Protein AF-A0A8J5TUZ6-F1 (afdb_monomer)

Nearest PDB structures (foldseek):
  3bpf-assembly1_A  TM=7.912E-01  e=1.567E-06  Plasmodium falciparum
  6x42-assembly1_X  TM=6.566E-01  e=2.677E-05  Plasmodium falciparum
  6x44-assembly2_B  TM=6.861E-01  e=5.202E-05  Plasmodium falciparum
  6x44-assembly1_A  TM=6.270E-01  e=1.863E-05  Plasmodium falciparum
  2wbf-assembly1_X  TM=6.145E-01  e=1.863E-05  Plasmodium falciparum

Structure (mmCIF, N/CA/C/O backbone):
data_AF-A0A8J5TUZ6-F1
#
_entry.id   AF-A0A8J5TUZ6-F1
#
loop_
_atom_site.group_PDB
_atom_site.id
_atom_site.type_symbol
_atom_site.label_atom_id
_atom_site.label_alt_id
_atom_site.label_comp_id
_atom_site.label_asym_id
_atom_site.label_entity_id
_atom_site.label_seq_id
_atom_site.pdbx_PDB_ins_code
_atom_site.Cartn_x
_atom_site.Cartn_y
_atom_site.Cartn_z
_atom_site.occupancy
_atom_site.B_iso_or_equiv
_atom_site.auth_seq_id
_atom_site.auth_comp_id
_atom_site.auth_asym_id
_atom_site.auth_atom_id
_atom_site.pdbx_PDB_model_num
ATOM 1 N N . MET A 1 1 ? 18.117 -23.074 -2.701 1.00 35.72 1 MET A N 1
ATOM 2 C CA . MET A 1 1 ? 16.800 -23.684 -2.423 1.00 35.72 1 MET A CA 1
ATOM 3 C C . MET A 1 1 ? 16.507 -24.609 -3.589 1.00 35.72 1 MET A C 1
ATOM 5 O O . MET A 1 1 ? 16.861 -24.243 -4.702 1.00 35.72 1 MET A O 1
ATOM 9 N N . GLY A 1 2 ? 16.069 -25.842 -3.319 1.00 38.31 2 GLY A N 1
ATOM 10 C CA . GLY A 1 2 ? 15.939 -26.893 -4.336 1.00 38.31 2 GLY A CA 1
ATOM 11 C C . GLY A 1 2 ? 14.949 -26.508 -5.432 1.00 38.31 2 GLY A C 1
ATOM 12 O O . GLY A 1 2 ? 13.988 -25.797 -5.148 1.00 38.31 2 GLY A O 1
ATOM 13 N N . LYS A 1 3 ? 15.221 -26.952 -6.667 1.00 39.44 3 LYS A N 1
ATOM 14 C CA . LYS A 1 3 ? 14.273 -26.868 -7.784 1.00 39.44 3 LYS A CA 1
ATOM 15 C C . LYS A 1 3 ? 12.916 -27.421 -7.319 1.00 39.44 3 LYS A C 1
ATOM 17 O O . LYS A 1 3 ? 12.916 -28.519 -6.758 1.00 39.44 3 LYS A O 1
ATOM 22 N N . PRO A 1 4 ? 11.798 -26.707 -7.518 1.00 47.53 4 PRO A N 1
ATOM 23 C CA . PRO A 1 4 ? 10.486 -27.339 -7.475 1.00 47.53 4 PRO A CA 1
ATOM 24 C C . PRO A 1 4 ? 10.487 -28.482 -8.498 1.00 47.53 4 PRO A C 1
ATOM 26 O O . PRO A 1 4 ? 10.972 -28.293 -9.613 1.00 47.53 4 PRO A O 1
ATOM 29 N N . GLU A 1 5 ? 10.029 -29.673 -8.112 1.00 51.41 5 GLU A N 1
ATOM 30 C CA . GLU A 1 5 ? 9.935 -30.812 -9.038 1.00 51.41 5 GLU A CA 1
ATOM 31 C C . GLU A 1 5 ? 8.856 -30.587 -10.116 1.00 51.41 5 GLU A C 1
ATOM 33 O O . GLU A 1 5 ? 8.911 -31.240 -11.153 1.00 51.41 5 GLU A O 1
ATOM 38 N N . GLU A 1 6 ? 7.934 -29.632 -9.923 1.00 58.03 6 GLU A N 1
ATOM 39 C CA . GLU A 1 6 ? 6.826 -29.316 -10.836 1.00 58.03 6 GLU A CA 1
ATOM 40 C C . GLU A 1 6 ? 6.483 -27.808 -10.789 1.00 58.03 6 GLU A C 1
ATOM 42 O O . GLU A 1 6 ? 6.636 -27.166 -9.744 1.00 58.03 6 GLU A O 1
ATOM 47 N N . CYS A 1 7 ? 6.040 -27.235 -11.917 1.00 59.88 7 CYS A N 1
ATOM 48 C CA . CYS A 1 7 ? 5.590 -25.837 -12.004 1.00 59.88 7 CYS A CA 1
ATOM 49 C C . CYS A 1 7 ? 4.163 -25.638 -11.499 1.00 59.88 7 CYS A C 1
ATOM 51 O O . CYS A 1 7 ? 3.388 -26.582 -11.360 1.00 59.88 7 CYS A O 1
ATOM 53 N N . CYS A 1 8 ? 3.817 -24.388 -11.201 1.00 65.94 8 CYS A N 1
ATOM 54 C CA . CYS A 1 8 ? 2.589 -24.078 -10.485 1.00 65.94 8 CYS A CA 1
ATOM 55 C C . CYS A 1 8 ? 1.366 -23.921 -11.395 1.00 65.94 8 CYS A C 1
ATOM 57 O O . CYS A 1 8 ? 1.409 -23.182 -12.370 1.00 65.94 8 CYS A O 1
ATOM 59 N N . GLU A 1 9 ? 0.230 -24.502 -10.996 1.00 57.69 9 GLU A N 1
ATOM 60 C CA . GLU A 1 9 ? -1.054 -24.430 -11.724 1.00 57.69 9 GLU A CA 1
ATOM 61 C C . GLU A 1 9 ? -1.677 -23.013 -11.812 1.00 57.69 9 GLU A C 1
ATOM 63 O O . GLU A 1 9 ? -2.698 -22.795 -12.457 1.00 57.69 9 GLU A O 1
ATOM 68 N N . LYS A 1 10 ? -1.139 -22.018 -11.094 1.00 57.47 10 LYS A N 1
ATOM 69 C CA . LYS A 1 10 ? -1.669 -20.642 -11.038 1.00 57.47 10 LYS A CA 1
ATOM 70 C C . LYS A 1 10 ? -0.530 -19.645 -10.943 1.00 57.47 10 LYS A C 1
ATOM 72 O O . LYS A 1 10 ? 0.522 -20.007 -10.423 1.00 57.47 10 LYS A O 1
ATOM 77 N N . ARG A 1 11 ? -0.788 -18.390 -11.338 1.00 58.56 11 ARG A N 1
ATOM 78 C CA . ARG A 1 11 ? 0.155 -17.280 -11.154 1.00 58.56 11 ARG A CA 1
ATOM 79 C C . ARG A 1 11 ? 0.589 -17.200 -9.692 1.00 58.56 11 ARG A C 1
ATOM 81 O O . ARG A 1 11 ? -0.213 -16.848 -8.826 1.00 58.56 11 ARG A O 1
ATOM 88 N N . LEU A 1 12 ? 1.832 -17.573 -9.418 1.00 63.78 12 LEU A N 1
ATOM 89 C CA . LEU A 1 12 ? 2.387 -17.639 -8.073 1.00 63.78 12 LEU A CA 1
ATOM 90 C C . LEU A 1 12 ? 3.787 -17.039 -8.116 1.00 63.78 12 LEU A C 1
ATOM 92 O O . LEU A 1 12 ? 4.730 -17.690 -8.545 1.00 63.78 12 LEU A O 1
ATOM 96 N N . ASP A 1 13 ? 3.947 -15.819 -7.596 1.00 61.09 13 ASP A N 1
ATOM 97 C CA . ASP A 1 13 ? 5.247 -15.129 -7.608 1.00 61.09 13 ASP A CA 1
ATOM 98 C C . ASP A 1 13 ? 6.332 -15.855 -6.775 1.00 61.09 13 ASP A C 1
ATOM 100 O O . ASP A 1 13 ? 7.531 -15.653 -6.960 1.00 61.09 13 ASP A O 1
ATOM 104 N N . ASP A 1 14 ? 5.931 -16.749 -5.868 1.00 63.50 14 ASP A N 1
ATOM 105 C CA . ASP A 1 14 ? 6.863 -17.604 -5.122 1.00 63.50 14 ASP A CA 1
ATOM 106 C C . ASP A 1 14 ? 7.313 -18.838 -5.950 1.00 63.50 14 ASP A C 1
ATOM 108 O O . ASP A 1 14 ? 8.238 -19.550 -5.560 1.00 63.50 14 ASP A O 1
ATOM 112 N N . CYS A 1 15 ? 6.689 -19.076 -7.109 1.00 68.38 15 CYS A N 1
ATOM 113 C CA . CYS A 1 15 ? 6.994 -20.137 -8.064 1.00 68.38 15 CYS A CA 1
ATOM 114 C C . CYS A 1 15 ? 7.993 -19.640 -9.109 1.00 68.38 15 CYS A C 1
ATOM 116 O O . CYS A 1 15 ? 7.670 -19.404 -10.271 1.00 68.38 15 CYS A O 1
ATOM 118 N N . SER A 1 16 ? 9.224 -19.420 -8.663 1.00 66.06 16 SER A N 1
ATOM 119 C CA . SER A 1 16 ? 10.305 -18.932 -9.509 1.00 66.06 16 SER A CA 1
ATOM 120 C C . SER A 1 16 ? 11.516 -19.852 -9.466 1.00 66.06 16 SER A C 1
ATOM 122 O O . SER A 1 16 ? 11.828 -20.490 -8.457 1.00 66.06 16 SER A O 1
ATOM 124 N N . VAL A 1 17 ? 12.202 -19.930 -10.598 1.00 61.81 17 VAL A N 1
ATOM 125 C CA . VAL A 1 17 ? 13.410 -20.717 -10.799 1.00 61.81 17 VAL A CA 1
ATOM 126 C C . VAL A 1 17 ? 14.552 -19.781 -11.201 1.00 61.81 17 VAL A C 1
ATOM 128 O O . VAL A 1 17 ? 14.351 -18.850 -11.983 1.00 61.81 17 VAL A O 1
ATOM 131 N N . PRO A 1 18 ? 15.759 -19.965 -10.642 1.00 57.69 18 PRO A N 1
ATOM 132 C CA . PRO A 1 18 ? 16.920 -19.202 -11.070 1.00 57.69 18 PRO A CA 1
ATOM 133 C C . PRO A 1 18 ? 17.392 -19.716 -12.433 1.00 57.69 18 PRO A C 1
ATOM 135 O O . PRO A 1 18 ? 17.719 -20.898 -12.570 1.00 57.69 18 PRO A O 1
ATOM 138 N N . ILE A 1 19 ? 17.452 -18.823 -13.416 1.00 54.28 19 ILE A N 1
ATOM 139 C CA . ILE A 1 19 ? 17.965 -19.085 -14.761 1.00 54.28 19 ILE A CA 1
ATOM 140 C C . ILE A 1 19 ? 19.080 -18.070 -15.026 1.00 54.28 19 ILE A C 1
ATOM 142 O O . ILE A 1 19 ? 18.859 -16.860 -15.069 1.00 54.28 19 ILE A O 1
ATOM 146 N N . TYR A 1 20 ? 20.312 -18.572 -15.147 1.00 59.38 20 TYR A N 1
ATOM 147 C CA . TYR A 1 20 ? 21.533 -17.757 -15.102 1.00 59.38 20 TYR A CA 1
ATOM 148 C C . TYR A 1 20 ? 21.568 -16.853 -13.849 1.00 59.38 20 TYR A C 1
ATOM 150 O O . TYR A 1 20 ? 21.430 -17.356 -12.734 1.00 59.38 20 TYR A O 1
ATOM 158 N N . ASP A 1 21 ? 21.749 -15.539 -14.024 1.00 51.75 21 ASP A N 1
ATOM 159 C CA . ASP A 1 21 ? 21.803 -14.542 -12.945 1.00 51.75 21 ASP A CA 1
ATOM 160 C C . ASP A 1 21 ? 20.436 -13.893 -12.646 1.00 51.75 21 ASP A C 1
ATOM 162 O O . ASP A 1 21 ? 20.352 -12.957 -11.849 1.00 51.75 21 ASP A O 1
ATOM 166 N N . THR A 1 22 ? 19.356 -14.368 -13.278 1.00 50.81 22 THR A N 1
ATOM 167 C CA . THR A 1 22 ? 18.005 -13.802 -13.144 1.00 50.81 22 THR A CA 1
ATOM 168 C C . THR A 1 22 ? 17.051 -14.815 -12.510 1.00 50.81 22 THR A C 1
ATOM 170 O O . THR A 1 22 ? 17.154 -16.023 -12.717 1.00 50.81 22 THR A O 1
ATOM 173 N N . LEU A 1 23 ? 16.129 -14.324 -11.680 1.00 60.09 23 LEU A N 1
ATOM 174 C CA . LEU A 1 23 ? 15.041 -15.119 -11.118 1.00 60.09 23 LEU A CA 1
ATOM 175 C C . LEU A 1 23 ? 13.827 -14.996 -12.044 1.00 60.09 23 LEU A C 1
ATOM 177 O O . LEU A 1 23 ? 13.375 -13.879 -12.290 1.00 60.09 23 LEU A O 1
ATOM 181 N N . CYS A 1 24 ? 13.311 -16.111 -12.557 1.00 60.19 24 CYS A N 1
ATOM 182 C CA . CYS A 1 24 ? 12.226 -16.102 -13.541 1.00 60.19 24 CYS A CA 1
ATOM 183 C C . CYS A 1 24 ? 11.064 -17.021 -13.100 1.00 60.19 24 CYS A C 1
ATOM 185 O O . CYS A 1 24 ? 11.274 -17.967 -12.343 1.00 60.19 24 CYS A O 1
ATOM 187 N N . TYR A 1 25 ? 9.826 -16.731 -13.517 1.00 62.62 25 TYR A N 1
ATOM 188 C CA . TYR A 1 25 ? 8.604 -17.383 -13.008 1.00 62.62 25 TYR A CA 1
ATOM 189 C C . TYR A 1 25 ? 8.206 -18.657 -13.786 1.00 62.62 25 TYR A C 1
ATOM 191 O O . TYR A 1 25 ? 8.201 -18.670 -15.015 1.00 62.62 25 TYR A O 1
ATOM 199 N N . CYS A 1 26 ? 7.849 -19.726 -13.068 1.00 63.09 26 CYS A N 1
ATOM 200 C CA . CYS A 1 26 ? 7.504 -21.068 -13.572 1.00 63.09 26 CYS A CA 1
ATOM 201 C C . CYS A 1 26 ? 6.063 -21.426 -13.157 1.00 63.09 26 CYS A C 1
ATOM 203 O O . CYS A 1 26 ? 5.822 -22.292 -12.319 1.00 63.09 26 CYS A O 1
ATOM 205 N N . ASP A 1 27 ? 5.076 -20.736 -13.734 1.00 63.38 27 ASP A N 1
ATOM 206 C CA . ASP A 1 27 ? 3.655 -21.029 -13.516 1.00 63.38 27 ASP A CA 1
ATOM 207 C C . ASP A 1 27 ? 2.816 -21.088 -14.813 1.00 63.38 27 ASP A C 1
ATOM 209 O O . ASP A 1 27 ? 3.243 -20.635 -15.875 1.00 63.38 27 ASP A O 1
ATOM 213 N N . GLU A 1 28 ? 1.628 -21.705 -14.749 1.00 58.75 28 GLU A N 1
ATOM 214 C CA . GLU A 1 28 ? 0.741 -21.977 -15.897 1.00 58.75 28 GLU A CA 1
ATOM 215 C C . GLU A 1 28 ? 0.230 -20.717 -16.614 1.00 58.75 28 GLU A C 1
ATOM 217 O O . GLU A 1 28 ? -0.214 -20.813 -17.762 1.00 58.75 28 GLU A O 1
ATOM 222 N N . PHE A 1 29 ? 0.342 -19.528 -16.005 1.00 57.94 29 PHE A N 1
ATOM 223 C CA . PHE A 1 29 ? 0.038 -18.268 -16.694 1.00 57.94 29 PHE A CA 1
ATOM 224 C C . PHE A 1 29 ? 0.960 -18.060 -17.909 1.00 57.94 29 PHE A C 1
ATOM 226 O O . PHE A 1 29 ? 0.583 -17.401 -18.878 1.00 57.94 29 PHE A O 1
ATOM 233 N N . CYS A 1 30 ? 2.130 -18.709 -17.911 1.00 55.81 30 CYS A N 1
ATOM 234 C CA . CYS A 1 30 ? 3.057 -18.724 -19.037 1.00 55.81 30 CYS A CA 1
ATOM 235 C C . CYS A 1 30 ? 2.681 -19.668 -20.189 1.00 55.81 30 CYS A C 1
ATOM 237 O O . CYS A 1 30 ? 3.327 -19.627 -21.235 1.00 55.81 30 CYS A O 1
ATOM 239 N N . ILE A 1 31 ? 1.633 -20.488 -20.049 1.00 53.72 31 ILE A N 1
ATOM 240 C CA . ILE A 1 31 ? 1.144 -21.398 -21.104 1.00 53.72 31 ILE A CA 1
ATOM 241 C C . ILE A 1 31 ? -0.060 -20.802 -21.845 1.00 53.72 31 ILE A C 1
ATOM 243 O O . ILE A 1 31 ? -0.330 -21.164 -22.990 1.00 53.72 31 ILE A O 1
ATOM 247 N N . THR A 1 32 ? -0.796 -19.885 -21.215 1.00 49.25 32 THR A N 1
ATOM 248 C CA . THR A 1 32 ? -2.132 -19.484 -21.677 1.00 49.25 32 THR A CA 1
ATOM 249 C C . THR A 1 32 ? -2.164 -18.518 -22.861 1.00 49.25 32 THR A C 1
ATOM 251 O O . THR A 1 32 ? -3.248 -18.274 -23.380 1.00 49.25 32 THR A O 1
ATOM 254 N N . ASP A 1 33 ? -1.022 -18.003 -23.325 1.00 49.81 33 ASP A N 1
ATOM 255 C CA . ASP A 1 33 ? -0.975 -16.981 -24.382 1.00 49.81 33 ASP A CA 1
ATOM 256 C C . ASP A 1 33 ? -0.189 -17.437 -25.625 1.00 49.81 33 ASP A C 1
ATOM 258 O O . ASP A 1 33 ? 0.753 -16.801 -26.088 1.00 49.81 33 ASP A O 1
ATOM 262 N N . ILE A 1 34 ? -0.592 -18.580 -26.191 1.00 47.91 34 ILE A N 1
ATOM 263 C CA . ILE A 1 34 ? -0.043 -19.110 -27.457 1.00 47.91 34 ILE A CA 1
ATOM 264 C C . ILE A 1 34 ? -0.298 -18.150 -28.640 1.00 47.91 34 ILE A C 1
ATOM 266 O O . ILE A 1 34 ? 0.455 -18.167 -29.613 1.00 47.91 34 ILE A O 1
ATOM 270 N N . ASP A 1 35 ? -1.299 -17.269 -28.535 1.00 46.56 35 ASP A N 1
ATOM 271 C CA . ASP A 1 35 ? -1.693 -16.331 -29.594 1.00 46.56 35 ASP A CA 1
ATOM 272 C C . ASP A 1 35 ? -1.180 -14.886 -29.388 1.00 46.56 35 ASP A C 1
ATOM 274 O O . ASP A 1 35 ? -1.354 -14.046 -30.277 1.00 46.56 35 ASP A O 1
ATOM 278 N N . GLN A 1 36 ? -0.504 -14.575 -28.270 1.00 47.84 36 GLN A N 1
ATOM 279 C CA . GLN A 1 36 ? 0.175 -13.287 -28.062 1.00 47.84 36 GLN A CA 1
ATOM 280 C C . GLN A 1 36 ? 1.682 -13.484 -27.834 1.00 47.84 36 GLN A C 1
ATOM 282 O O . GLN A 1 36 ? 2.113 -13.791 -26.726 1.00 47.84 36 GLN A O 1
ATOM 287 N N . PRO A 1 37 ? 2.536 -13.232 -28.842 1.00 43.06 37 PRO A N 1
ATOM 288 C CA . PRO A 1 37 ? 3.980 -13.484 -28.772 1.00 43.06 37 PRO A CA 1
ATOM 289 C C . PRO A 1 37 ? 4.759 -12.468 -27.903 1.00 43.06 37 PRO A C 1
ATOM 291 O O . PRO A 1 37 ? 5.924 -12.190 -28.178 1.00 43.06 37 PRO A O 1
ATOM 294 N N . LYS A 1 38 ? 4.117 -11.847 -26.905 1.00 46.66 38 LYS A N 1
ATOM 295 C CA . LYS A 1 38 ? 4.652 -10.745 -26.088 1.00 46.66 38 LYS A CA 1
ATOM 296 C C . LYS A 1 38 ? 4.068 -10.741 -24.674 1.00 46.66 38 LYS A C 1
ATOM 298 O O . LYS A 1 38 ? 3.485 -9.746 -24.249 1.00 46.66 38 LYS A O 1
ATOM 303 N N . ASN A 1 39 ? 4.177 -11.854 -23.959 1.00 49.28 39 ASN A N 1
ATOM 304 C CA . ASN A 1 39 ? 3.971 -11.812 -22.516 1.00 49.28 39 ASN A CA 1
ATOM 305 C C . ASN A 1 39 ? 5.347 -11.628 -21.860 1.00 49.28 39 ASN A C 1
ATOM 307 O O . ASN A 1 39 ? 6.090 -12.590 -21.683 1.00 49.28 39 ASN A O 1
ATOM 311 N N . ASP A 1 40 ? 5.704 -10.371 -21.577 1.00 51.53 40 ASP A N 1
ATOM 312 C CA . ASP A 1 40 ? 7.019 -9.955 -21.050 1.00 51.53 40 ASP A CA 1
ATOM 313 C C . ASP A 1 40 ? 7.305 -10.505 -19.629 1.00 51.53 40 ASP A C 1
ATOM 315 O O . ASP A 1 40 ? 8.410 -10.362 -19.108 1.00 51.53 40 ASP A O 1
ATOM 319 N N . ASP A 1 41 ? 6.309 -11.150 -19.011 1.00 52.75 41 ASP A N 1
ATOM 320 C CA . ASP A 1 41 ? 6.323 -11.661 -17.637 1.00 52.75 41 ASP A CA 1
ATOM 321 C C . ASP A 1 41 ? 6.874 -13.112 -17.512 1.00 52.75 41 ASP A C 1
ATOM 323 O O . ASP A 1 41 ? 7.008 -13.610 -16.392 1.00 52.75 41 ASP A O 1
ATOM 327 N N . CYS A 1 42 ? 7.197 -13.807 -18.618 1.00 60.03 42 CYS A N 1
ATOM 328 C CA . CYS A 1 42 ? 7.523 -15.250 -18.632 1.00 60.03 42 CYS A CA 1
ATOM 329 C C . CYS A 1 42 ? 8.991 -15.601 -18.938 1.00 60.03 42 CYS A C 1
ATOM 331 O O . CYS A 1 42 ? 9.676 -14.892 -19.674 1.00 60.03 42 CYS A O 1
ATOM 333 N N . CYS A 1 43 ? 9.475 -16.736 -18.397 1.00 62.91 43 CYS A N 1
ATOM 334 C CA . CYS A 1 43 ? 10.835 -17.227 -18.667 1.00 62.91 43 CYS A CA 1
ATOM 335 C C . CYS A 1 43 ? 11.035 -17.542 -20.155 1.00 62.91 43 CYS A C 1
ATOM 337 O O . CYS A 1 43 ? 10.188 -18.225 -20.744 1.00 62.91 43 CYS A O 1
ATOM 339 N N . PRO A 1 44 ? 12.198 -17.196 -20.730 1.00 57.84 44 PRO A N 1
ATOM 340 C CA . PRO A 1 44 ? 12.520 -17.568 -22.095 1.00 57.84 44 PRO A CA 1
ATOM 341 C C . PRO A 1 44 ? 12.539 -19.074 -22.393 1.00 57.84 44 PRO A C 1
ATOM 343 O O . PRO A 1 44 ? 12.251 -19.521 -23.498 1.00 57.84 44 PRO A O 1
ATOM 346 N N . ASP A 1 45 ? 12.889 -19.852 -21.382 1.00 55.50 45 ASP A N 1
ATOM 347 C CA . ASP A 1 45 ? 13.106 -21.294 -21.379 1.00 55.50 45 ASP A CA 1
ATOM 348 C C . ASP A 1 45 ? 12.031 -22.031 -20.568 1.00 55.50 45 ASP A C 1
ATOM 350 O O . ASP A 1 45 ? 12.214 -23.198 -20.220 1.00 55.50 45 ASP A O 1
ATOM 354 N N . PHE A 1 46 ? 10.889 -21.378 -20.297 1.00 65.69 46 PHE A N 1
ATOM 355 C CA . PHE A 1 46 ? 9.776 -21.955 -19.539 1.00 65.69 46 PHE A CA 1
ATOM 356 C C . PHE A 1 46 ? 9.445 -23.365 -20.042 1.00 65.69 46 PHE A C 1
ATOM 358 O O . PHE A 1 46 ? 9.485 -24.320 -19.285 1.00 65.69 46 PHE A O 1
ATOM 365 N N . ARG A 1 47 ? 9.207 -23.556 -21.344 1.00 64.25 47 ARG A N 1
ATOM 366 C CA . ARG A 1 47 ? 8.844 -24.879 -21.888 1.00 64.25 47 ARG A CA 1
ATOM 367 C C . ARG A 1 47 ? 9.899 -25.960 -21.610 1.00 64.25 47 ARG A C 1
ATOM 369 O O . ARG A 1 47 ? 9.541 -27.100 -21.326 1.00 64.25 47 ARG A O 1
ATOM 376 N N . GLU A 1 48 ? 11.180 -25.611 -21.628 1.00 65.12 48 GLU A N 1
ATOM 377 C CA . GLU A 1 48 ? 12.268 -26.554 -21.354 1.00 65.12 48 GLU A CA 1
ATOM 378 C C . GLU A 1 48 ? 12.390 -26.867 -19.860 1.00 65.12 48 GLU A C 1
ATOM 380 O O . GLU A 1 48 ? 12.435 -28.034 -19.467 1.00 65.12 48 GLU A O 1
ATOM 385 N N . VAL A 1 49 ? 12.412 -25.835 -19.017 1.00 61.50 49 VAL A N 1
ATOM 386 C CA . VAL A 1 49 ? 12.627 -25.972 -17.570 1.00 61.50 49 VAL A CA 1
ATOM 387 C C . VAL A 1 49 ? 11.386 -26.513 -16.860 1.00 61.50 49 VAL A C 1
ATOM 389 O O . VAL A 1 49 ? 11.508 -27.274 -15.902 1.00 61.50 49 VAL A O 1
ATOM 392 N N . CYS A 1 50 ? 10.207 -26.126 -17.338 1.00 64.00 50 CYS A N 1
ATOM 393 C CA . CYS A 1 50 ? 8.916 -26.327 -16.691 1.00 64.00 50 CYS A CA 1
ATOM 394 C C . CYS A 1 50 ? 8.131 -27.500 -17.273 1.00 64.00 50 CYS A C 1
ATOM 396 O O . CYS A 1 50 ? 7.485 -28.229 -16.526 1.00 64.00 50 CYS A O 1
ATOM 398 N N . LEU A 1 51 ? 8.177 -27.683 -18.598 1.00 65.69 51 LEU A N 1
ATOM 399 C CA . LEU A 1 51 ? 7.425 -28.735 -19.297 1.00 65.69 51 LEU A CA 1
ATOM 400 C C . LEU A 1 51 ? 8.320 -29.876 -19.801 1.00 65.69 51 LEU A C 1
ATOM 402 O O . LEU A 1 51 ? 7.814 -30.878 -20.306 1.00 65.69 51 LEU A O 1
ATOM 406 N N . GLY A 1 52 ? 9.647 -29.748 -19.676 1.00 64.12 52 GLY A N 1
ATOM 407 C CA . GLY A 1 52 ? 10.599 -30.731 -20.199 1.00 64.12 52 GLY A CA 1
ATOM 408 C C . GLY A 1 52 ? 10.581 -30.842 -21.728 1.00 64.12 52 GLY A C 1
ATOM 409 O O . GLY A 1 52 ? 11.052 -31.839 -22.286 1.00 64.12 52 GLY A O 1
ATOM 410 N N . GLU A 1 53 ? 10.016 -29.849 -22.418 1.00 70.12 53 GLU A N 1
ATOM 411 C CA . GLU A 1 53 ? 9.941 -29.810 -23.874 1.00 70.12 53 GLU A CA 1
ATOM 412 C C . GLU A 1 53 ? 11.302 -29.417 -24.456 1.00 70.12 53 GLU A C 1
ATOM 414 O O . GLU A 1 53 ? 11.973 -28.507 -23.977 1.00 70.12 53 GLU A O 1
ATOM 419 N N . LYS A 1 54 ? 11.731 -30.094 -25.525 1.00 59.12 54 LYS A N 1
ATOM 420 C CA . LYS A 1 54 ? 12.963 -29.709 -26.223 1.00 59.12 54 LYS A CA 1
ATOM 421 C C . LYS A 1 54 ? 12.687 -28.514 -27.139 1.00 59.12 54 LYS A C 1
ATOM 423 O O . LYS A 1 54 ? 11.709 -28.577 -27.887 1.00 59.12 54 LYS A O 1
ATOM 428 N N . PRO A 1 55 ? 13.557 -27.489 -27.161 1.00 54.16 55 PRO A N 1
ATOM 429 C CA . PRO A 1 55 ? 13.379 -26.341 -28.041 1.00 54.16 55 PRO A CA 1
ATOM 430 C C . PRO A 1 55 ? 13.348 -26.769 -29.517 1.00 54.16 55 PRO A C 1
ATOM 432 O O . PRO A 1 55 ? 14.143 -27.604 -29.968 1.00 54.16 55 PRO A O 1
ATOM 435 N N . SER A 1 56 ? 12.401 -26.208 -30.272 1.00 54.25 56 SER A N 1
ATOM 436 C CA . SER A 1 56 ? 12.307 -26.388 -31.724 1.00 54.25 56 SER A CA 1
ATOM 437 C C . SER A 1 56 ? 13.477 -25.681 -32.415 1.00 54.25 56 SER A C 1
ATOM 439 O O . SER A 1 56 ? 13.890 -24.601 -32.006 1.00 54.25 56 SER A O 1
ATOM 441 N N . LYS A 1 57 ? 14.008 -26.270 -33.496 1.00 51.28 57 LYS A N 1
ATOM 442 C CA . LYS A 1 57 ? 15.097 -25.661 -34.288 1.00 51.28 57 LYS A CA 1
ATOM 443 C C . LYS A 1 57 ? 14.671 -24.392 -35.038 1.00 51.28 57 LYS A C 1
ATOM 445 O O . LYS A 1 57 ? 15.542 -23.630 -35.443 1.00 51.28 57 LYS A O 1
ATOM 450 N N . ASP A 1 58 ? 13.366 -24.198 -35.207 1.00 47.16 58 ASP A N 1
ATOM 451 C CA . ASP A 1 58 ? 12.756 -23.063 -35.907 1.00 47.16 58 ASP A CA 1
ATOM 452 C C . ASP A 1 58 ? 12.089 -22.068 -34.939 1.00 47.16 58 ASP A C 1
ATOM 454 O O . ASP A 1 58 ? 11.440 -21.120 -35.378 1.00 47.16 58 ASP A O 1
ATOM 458 N N . ASP A 1 59 ? 12.217 -22.284 -33.626 1.00 45.25 59 ASP A N 1
ATOM 459 C CA . ASP A 1 59 ? 11.737 -21.345 -32.616 1.00 45.25 59 ASP A CA 1
ATOM 460 C C . ASP A 1 59 ? 12.777 -20.225 -32.454 1.00 45.25 59 ASP A C 1
ATOM 462 O O . ASP A 1 59 ? 13.902 -20.503 -32.029 1.00 45.25 59 ASP A O 1
ATOM 466 N N . PRO A 1 60 ? 12.463 -18.962 -32.805 1.00 42.78 60 PRO A N 1
ATOM 467 C CA . PRO A 1 60 ? 13.395 -17.851 -32.628 1.00 42.78 60 PRO A CA 1
ATOM 468 C C . PRO A 1 60 ? 13.715 -17.562 -31.152 1.00 42.78 60 PRO A C 1
ATOM 470 O O . PRO A 1 60 ? 14.495 -16.649 -30.877 1.00 42.78 60 PRO A O 1
ATOM 473 N N . GLY A 1 61 ? 13.130 -18.322 -30.220 1.00 39.91 61 GLY A N 1
ATOM 474 C CA . GLY A 1 61 ? 13.174 -18.046 -28.803 1.00 39.91 61 GLY A CA 1
ATOM 475 C C . GLY A 1 61 ? 12.337 -16.804 -28.497 1.00 39.91 61 GLY A C 1
ATOM 476 O O . GLY A 1 61 ? 12.119 -15.934 -29.352 1.00 39.91 61 GLY A O 1
ATOM 477 N N . PRO A 1 62 ? 11.828 -16.679 -27.273 1.00 38.06 62 PRO A N 1
ATOM 478 C CA . PRO A 1 62 ? 11.184 -15.451 -26.862 1.00 38.06 62 PRO A CA 1
ATOM 479 C C . PRO A 1 62 ? 12.211 -14.327 -26.899 1.00 38.06 62 PRO A C 1
ATOM 481 O O . PRO A 1 62 ? 13.276 -14.363 -26.280 1.00 38.06 62 PRO A O 1
ATOM 484 N N . LYS A 1 63 ? 11.850 -13.293 -27.650 1.00 36.06 63 LYS A N 1
ATOM 485 C CA . LYS A 1 63 ? 12.494 -12.001 -27.548 1.00 36.06 63 LYS A CA 1
ATOM 486 C C . LYS A 1 63 ? 12.063 -11.406 -26.207 1.00 36.06 63 LYS A C 1
ATOM 488 O O . LYS A 1 63 ? 11.125 -10.617 -26.177 1.00 36.06 63 LYS A O 1
ATOM 493 N N . CYS A 1 64 ? 12.802 -11.674 -25.124 1.00 40.50 64 CYS A N 1
ATOM 494 C CA . CYS A 1 64 ? 13.165 -10.535 -24.272 1.00 40.50 64 CYS A CA 1
ATOM 495 C C . CYS A 1 64 ? 13.626 -9.479 -25.268 1.00 40.50 64 CYS A C 1
ATOM 497 O O . CYS A 1 64 ? 14.462 -9.843 -26.095 1.00 40.50 64 CYS A O 1
ATOM 499 N N . ALA A 1 65 ? 13.043 -8.281 -25.307 1.00 35.59 65 ALA A N 1
ATOM 500 C CA . ALA A 1 65 ? 13.477 -7.243 -26.238 1.00 35.59 65 ALA A CA 1
ATOM 501 C C . ALA A 1 65 ? 15.002 -7.087 -26.110 1.00 35.59 65 ALA A C 1
ATOM 503 O O . ALA A 1 65 ? 15.487 -6.496 -25.161 1.00 35.59 65 ALA A O 1
ATOM 504 N N . GLU A 1 66 ? 15.742 -7.782 -26.971 1.00 40.66 66 GLU A N 1
ATOM 505 C CA . GLU A 1 66 ? 17.196 -7.937 -26.959 1.00 40.66 66 GLU A CA 1
ATOM 506 C C . GLU A 1 66 ? 17.841 -8.146 -25.569 1.00 40.66 66 GLU A C 1
ATOM 508 O O . GLU A 1 66 ? 18.953 -7.693 -25.323 1.00 40.66 66 GLU A O 1
ATOM 513 N N . GLY A 1 67 ? 17.163 -8.850 -24.651 1.00 43.81 67 GLY A N 1
ATOM 514 C CA . GLY A 1 67 ? 17.672 -9.078 -23.291 1.00 43.81 67 GLY A CA 1
ATOM 515 C C . GLY A 1 67 ? 17.733 -7.828 -22.404 1.00 43.81 67 GLY A C 1
ATOM 516 O O . GLY A 1 67 ? 18.356 -7.898 -21.349 1.00 43.81 67 GLY A O 1
ATOM 517 N N . GLN A 1 68 ? 17.087 -6.727 -22.806 1.00 43.34 68 GLN A N 1
ATOM 518 C CA . GLN A 1 68 ? 17.075 -5.480 -22.053 1.00 43.34 68 GLN A CA 1
ATOM 519 C C . GLN A 1 68 ? 15.832 -5.347 -21.167 1.00 43.34 68 GLN A C 1
ATOM 521 O O . GLN A 1 68 ? 14.700 -5.478 -21.642 1.00 43.34 68 GLN A O 1
ATOM 526 N N . LEU A 1 69 ? 16.016 -5.046 -19.876 1.00 51.75 69 LEU A N 1
ATOM 527 C CA . LEU A 1 69 ? 14.899 -4.618 -19.020 1.00 51.75 69 LEU A CA 1
ATOM 528 C C . LEU A 1 69 ? 14.310 -3.309 -19.581 1.00 51.75 69 LEU A C 1
ATOM 530 O O . LEU A 1 69 ? 15.047 -2.398 -19.957 1.00 51.75 69 LEU A O 1
ATOM 534 N N . LEU A 1 70 ? 12.978 -3.148 -19.581 1.00 58.00 70 LEU A N 1
ATOM 535 C CA . LEU A 1 70 ? 12.336 -1.902 -20.055 1.00 58.00 70 LEU A CA 1
ATOM 536 C C . LEU A 1 70 ? 12.809 -0.657 -19.272 1.00 58.00 70 LEU A C 1
ATOM 538 O O . LEU A 1 70 ? 12.636 0.471 -19.735 1.00 58.00 70 LEU A O 1
ATOM 542 N N . CYS A 1 71 ? 13.395 -0.860 -18.092 1.00 65.19 71 CYS A N 1
ATOM 543 C CA . CYS A 1 71 ? 14.007 0.139 -17.227 1.00 65.19 71 CYS A CA 1
ATOM 544 C C . CYS A 1 71 ? 15.550 0.154 -17.271 1.00 65.19 71 CYS A C 1
ATOM 546 O O . CYS A 1 71 ? 16.158 0.620 -16.330 1.00 65.19 71 CYS A O 1
ATOM 548 N N . GLU A 1 72 ? 16.247 -0.330 -18.301 1.00 60.69 72 GLU A N 1
ATOM 549 C CA . GLU A 1 72 ? 17.727 -0.271 -18.265 1.00 60.69 72 GLU A CA 1
ATOM 550 C C . GLU A 1 72 ? 18.306 1.151 -18.241 1.00 60.69 72 GLU A C 1
ATOM 552 O O . GLU A 1 72 ? 19.351 1.383 -17.635 1.00 60.69 72 GLU A O 1
ATOM 557 N N . GLU A 1 73 ? 17.617 2.114 -18.858 1.00 67.75 73 GLU A N 1
ATOM 558 C CA . GLU A 1 73 ? 18.025 3.527 -18.869 1.00 67.75 73 GLU A CA 1
ATOM 559 C C . GLU A 1 73 ? 17.355 4.373 -17.768 1.00 67.75 73 GLU A C 1
ATOM 561 O O . GLU A 1 73 ? 17.778 5.497 -17.504 1.00 67.75 73 GLU A O 1
ATOM 566 N N . ASP A 1 74 ? 16.300 3.858 -17.131 1.00 77.69 74 ASP A N 1
ATOM 567 C CA . ASP A 1 74 ? 15.449 4.566 -16.165 1.00 77.69 74 ASP A CA 1
ATOM 568 C C . ASP A 1 74 ? 15.440 3.809 -14.826 1.00 77.69 74 ASP A C 1
ATOM 570 O O . ASP A 1 74 ? 15.665 2.614 -14.780 1.00 77.69 74 ASP A O 1
ATOM 574 N N . GLU A 1 75 ? 15.117 4.441 -13.701 1.00 84.50 75 GLU A N 1
ATOM 575 C CA . GLU A 1 75 ? 15.005 3.686 -12.445 1.00 84.50 75 GLU A CA 1
ATOM 576 C C . GLU A 1 75 ? 13.937 2.573 -12.547 1.00 84.50 75 GLU A C 1
ATOM 578 O O . GLU A 1 75 ? 12.780 2.837 -12.896 1.00 84.50 75 GLU A O 1
ATOM 583 N N . CYS A 1 76 ? 14.313 1.327 -12.244 1.00 84.12 76 CYS A N 1
ATOM 584 C CA . CYS A 1 76 ? 13.393 0.191 -12.207 1.00 84.12 76 CYS A CA 1
ATOM 585 C C . CYS A 1 76 ? 12.465 0.289 -10.996 1.00 84.12 76 CYS A C 1
ATOM 587 O O . CYS A 1 76 ? 12.873 0.722 -9.929 1.00 84.12 76 CYS A O 1
ATOM 589 N N . MET A 1 77 ? 11.214 -0.142 -11.139 1.00 86.25 77 MET A N 1
ATOM 590 C CA . MET A 1 77 ? 10.200 -0.115 -10.081 1.00 86.25 77 MET A CA 1
ATOM 591 C C . MET A 1 77 ? 10.522 -1.071 -8.929 1.00 86.25 77 MET A C 1
ATOM 593 O O . MET A 1 77 ? 10.205 -0.776 -7.778 1.00 86.25 77 MET A O 1
ATOM 597 N N . VAL A 1 78 ? 11.147 -2.205 -9.247 1.00 85.56 78 VAL A N 1
ATOM 598 C CA . VAL A 1 78 ? 11.561 -3.238 -8.297 1.00 85.56 78 VAL A CA 1
ATOM 599 C C . VAL A 1 78 ? 13.007 -3.615 -8.589 1.00 85.56 78 VAL A C 1
ATOM 601 O O . VAL A 1 78 ? 13.339 -3.949 -9.725 1.00 85.56 78 VAL A O 1
ATOM 604 N N . GLU A 1 79 ? 13.855 -3.600 -7.561 1.00 81.88 79 GLU A N 1
ATOM 605 C CA . GLU A 1 79 ? 15.249 -4.026 -7.662 1.00 81.88 79 GLU A CA 1
ATOM 606 C C . GLU A 1 79 ? 15.600 -5.071 -6.597 1.00 81.88 79 GLU A C 1
ATOM 608 O O . GLU A 1 79 ? 15.375 -4.894 -5.397 1.00 81.88 79 GLU A O 1
ATOM 613 N N . GLU A 1 80 ? 16.268 -6.145 -7.019 1.00 79.50 80 GLU A N 1
ATOM 614 C CA . GLU A 1 80 ? 16.717 -7.234 -6.138 1.00 79.50 80 GLU A CA 1
ATOM 615 C C . GLU A 1 80 ? 17.598 -6.755 -4.980 1.00 79.50 80 GLU A C 1
ATOM 617 O O . GLU A 1 80 ? 17.523 -7.260 -3.856 1.00 79.50 80 GLU A O 1
ATOM 622 N N . LYS A 1 81 ? 18.445 -5.753 -5.229 1.00 81.62 81 LYS A N 1
ATOM 623 C CA . LYS A 1 81 ? 19.316 -5.186 -4.198 1.00 81.62 81 LYS A CA 1
ATOM 624 C C . LYS A 1 81 ? 18.504 -4.560 -3.063 1.00 81.62 81 LYS A C 1
ATOM 626 O O . LYS A 1 81 ? 18.845 -4.763 -1.899 1.00 81.62 81 LYS A O 1
ATOM 631 N N . GLU A 1 82 ? 17.435 -3.842 -3.391 1.00 89.31 82 GLU A N 1
ATOM 632 C CA . GLU A 1 82 ? 16.570 -3.166 -2.423 1.00 89.31 82 GLU A CA 1
ATOM 633 C C . GLU A 1 82 ? 15.776 -4.188 -1.605 1.00 89.31 82 GLU A C 1
ATOM 635 O O . GLU A 1 82 ? 15.775 -4.121 -0.372 1.00 89.31 82 GLU A O 1
ATOM 640 N N . ILE A 1 83 ? 15.224 -5.211 -2.273 1.00 87.31 83 ILE A N 1
ATOM 641 C CA . ILE A 1 83 ? 14.570 -6.359 -1.626 1.00 87.31 83 ILE A CA 1
ATOM 642 C C . ILE A 1 83 ? 15.514 -7.005 -0.609 1.00 87.31 83 ILE A C 1
ATOM 644 O O . ILE A 1 83 ? 15.149 -7.217 0.553 1.00 87.31 83 ILE A O 1
ATOM 648 N N . ARG A 1 84 ? 16.753 -7.306 -1.021 1.00 88.06 84 ARG A N 1
ATOM 649 C CA . ARG A 1 84 ? 17.766 -7.913 -0.147 1.00 88.06 84 ARG A CA 1
ATOM 650 C C . ARG A 1 84 ? 18.093 -7.015 1.040 1.00 88.06 84 ARG A C 1
ATOM 652 O O . ARG A 1 84 ? 18.178 -7.520 2.157 1.00 88.06 84 ARG A O 1
ATOM 659 N N . THR A 1 85 ? 18.258 -5.708 0.837 1.00 91.31 85 THR A N 1
ATOM 660 C CA . THR A 1 85 ? 18.560 -4.764 1.924 1.00 91.31 85 THR A CA 1
ATOM 661 C C . THR A 1 85 ? 17.440 -4.709 2.966 1.00 91.31 85 THR A C 1
ATOM 663 O O . THR A 1 85 ? 17.732 -4.809 4.160 1.00 91.31 85 THR A O 1
ATOM 666 N N . VAL A 1 86 ? 16.172 -4.631 2.545 1.00 91.75 86 VAL A N 1
ATOM 667 C CA . VAL A 1 86 ? 15.024 -4.663 3.471 1.00 91.75 86 VAL A CA 1
ATOM 668 C C . VAL A 1 86 ? 14.989 -5.992 4.235 1.00 91.75 86 VAL A C 1
ATOM 670 O O . VAL A 1 86 ? 14.922 -6.022 5.467 1.00 91.75 86 VAL A O 1
ATOM 673 N N . ASN A 1 87 ? 15.130 -7.111 3.522 1.00 91.62 87 ASN A N 1
ATOM 674 C CA . ASN A 1 87 ? 15.021 -8.450 4.103 1.00 91.62 87 ASN A CA 1
ATOM 675 C C . ASN A 1 87 ? 16.205 -8.866 4.989 1.00 91.62 87 ASN A C 1
ATOM 677 O O . ASN A 1 87 ? 16.066 -9.802 5.775 1.00 91.62 87 ASN A O 1
ATOM 681 N N . GLN A 1 88 ? 17.353 -8.188 4.913 1.00 91.81 88 GLN A N 1
ATOM 682 C CA . GLN A 1 88 ? 18.484 -8.413 5.823 1.00 91.81 88 GLN A CA 1
ATOM 683 C C . GLN A 1 88 ? 18.229 -7.876 7.237 1.00 91.81 88 GLN A C 1
ATOM 685 O O . GLN A 1 88 ? 18.876 -8.320 8.186 1.00 91.81 88 GLN A O 1
ATOM 690 N N . ARG A 1 89 ? 17.307 -6.917 7.404 1.00 87.69 89 ARG A N 1
ATOM 691 C CA . ARG A 1 89 ? 16.996 -6.300 8.705 1.00 87.69 89 ARG A CA 1
ATOM 692 C C . ARG A 1 89 ? 15.484 -6.258 8.975 1.00 87.69 89 ARG A C 1
ATOM 694 O O . ARG A 1 89 ? 14.944 -5.190 9.269 1.00 87.69 89 ARG A O 1
ATOM 701 N N . PRO A 1 90 ? 14.787 -7.408 8.967 1.00 77.94 90 PRO A N 1
ATOM 702 C CA . PRO A 1 90 ? 13.328 -7.445 9.056 1.00 77.94 90 PRO A CA 1
ATOM 703 C C . PRO A 1 90 ? 12.809 -6.934 10.407 1.00 77.94 90 PRO A C 1
ATOM 705 O O . PRO A 1 90 ? 11.747 -6.328 10.467 1.00 77.94 90 PRO A O 1
ATOM 708 N N . LEU A 1 91 ? 13.573 -7.107 11.495 1.00 81.62 91 LEU A N 1
ATOM 709 C CA . LEU A 1 91 ? 13.223 -6.563 12.815 1.00 81.62 91 LEU A CA 1
ATOM 710 C C . LEU A 1 91 ? 13.385 -5.039 12.904 1.00 81.62 91 LEU A C 1
ATOM 712 O O . LEU A 1 91 ? 12.732 -4.409 13.729 1.00 81.62 91 LEU A O 1
ATOM 716 N N . HIS A 1 92 ? 14.263 -4.453 12.086 1.00 86.19 92 HIS A N 1
ATOM 717 C CA . HIS A 1 92 ? 14.476 -3.008 12.055 1.00 86.19 92 HIS A CA 1
ATOM 718 C C . HIS A 1 92 ? 13.365 -2.308 11.272 1.00 86.19 92 HIS A C 1
ATOM 720 O O . HIS A 1 92 ? 12.814 -1.322 11.754 1.00 86.19 92 HIS A O 1
ATOM 726 N N . TYR A 1 93 ? 13.025 -2.840 10.093 1.00 88.25 93 TYR A N 1
ATOM 727 C CA . TYR A 1 93 ? 12.016 -2.250 9.213 1.00 88.25 93 TYR A CA 1
ATOM 728 C C . TYR A 1 93 ? 10.585 -2.680 9.558 1.00 88.25 93 TYR A C 1
ATOM 730 O O . TYR A 1 93 ? 9.654 -1.923 9.322 1.00 88.25 93 TYR A O 1
ATOM 738 N N . GLY A 1 94 ? 10.391 -3.865 10.147 1.00 90.00 94 GLY A N 1
ATOM 739 C CA . GLY A 1 94 ? 9.077 -4.372 10.560 1.00 90.00 94 GLY A CA 1
ATOM 740 C C . GLY A 1 94 ? 8.273 -5.069 9.456 1.00 90.00 94 GLY A C 1
ATOM 741 O O . GLY A 1 94 ? 7.171 -5.555 9.723 1.00 90.00 94 GLY A O 1
ATOM 742 N N . TRP A 1 95 ? 8.816 -5.163 8.241 1.00 94.31 95 TRP A N 1
ATOM 743 C CA . TRP A 1 95 ? 8.176 -5.776 7.077 1.00 94.31 95 TRP A CA 1
ATOM 744 C C . TRP A 1 95 ? 9.186 -6.518 6.191 1.00 94.31 95 TRP A C 1
ATOM 746 O O . TRP A 1 95 ? 10.400 -6.415 6.384 1.00 94.31 95 TRP A O 1
ATOM 756 N N . ARG A 1 96 ? 8.675 -7.318 5.249 1.00 94.00 96 ARG A N 1
ATOM 757 C CA . ARG A 1 96 ? 9.465 -8.081 4.272 1.00 94.00 96 ARG A CA 1
ATOM 758 C C . ARG A 1 96 ? 9.123 -7.657 2.855 1.00 94.00 96 ARG A C 1
ATOM 760 O O . ARG A 1 96 ? 7.945 -7.473 2.541 1.00 94.00 96 ARG A O 1
ATOM 767 N N . ALA A 1 97 ? 10.151 -7.577 2.022 1.00 93.88 97 ALA A N 1
ATOM 768 C CA . ALA A 1 97 ? 10.047 -7.266 0.607 1.00 93.88 97 ALA A CA 1
ATOM 769 C C . ALA A 1 97 ? 10.029 -8.546 -0.251 1.00 93.88 97 ALA A C 1
ATOM 771 O O . ALA A 1 97 ? 10.617 -9.559 0.134 1.00 93.88 97 ALA A O 1
ATOM 772 N N . SER A 1 98 ? 9.383 -8.496 -1.410 1.00 89.25 98 SER A N 1
ATOM 773 C CA . SER A 1 98 ? 9.366 -9.536 -2.439 1.00 89.25 98 SER A CA 1
ATOM 774 C C . SER A 1 98 ? 9.288 -8.899 -3.821 1.00 89.25 98 SER A C 1
ATOM 776 O O . SER A 1 98 ? 8.868 -7.750 -3.961 1.00 89.25 98 SER A O 1
ATOM 778 N N . ASN A 1 99 ? 9.678 -9.669 -4.830 1.00 80.94 99 ASN A N 1
ATOM 779 C CA . ASN A 1 99 ? 9.440 -9.332 -6.222 1.00 80.94 99 ASN A CA 1
ATOM 780 C C . ASN A 1 99 ? 8.023 -9.763 -6.639 1.00 80.94 99 ASN A C 1
ATOM 782 O O . ASN A 1 99 ? 7.488 -10.725 -6.081 1.00 80.94 99 ASN A O 1
ATOM 786 N N . TYR A 1 100 ? 7.454 -9.055 -7.613 1.00 77.81 100 TYR A N 1
ATOM 787 C CA . TYR A 1 100 ? 6.155 -9.319 -8.223 1.00 77.81 100 TYR A CA 1
ATOM 788 C C . TYR A 1 100 ? 6.301 -9.235 -9.735 1.00 77.81 100 TYR A C 1
ATOM 790 O O . TYR A 1 100 ? 6.712 -8.195 -10.253 1.00 77.81 100 TYR A O 1
ATOM 798 N N . SER A 1 101 ? 5.900 -10.292 -10.437 1.00 68.50 101 SER A N 1
ATOM 799 C CA . SER A 1 101 ? 6.009 -10.404 -11.898 1.00 68.50 101 SER A CA 1
ATOM 800 C C . SER A 1 101 ? 5.420 -9.188 -12.613 1.00 68.50 101 SER A C 1
ATOM 802 O O . SER A 1 101 ? 6.089 -8.548 -13.415 1.00 68.50 101 SER A O 1
ATOM 804 N N . ASN A 1 102 ? 4.225 -8.766 -12.193 1.00 72.88 102 ASN A N 1
ATOM 805 C CA . ASN A 1 102 ? 3.536 -7.603 -12.748 1.00 72.88 102 ASN A CA 1
ATOM 806 C C . ASN A 1 102 ? 4.363 -6.304 -12.716 1.00 72.88 102 ASN A C 1
ATOM 808 O O . ASN A 1 102 ? 4.071 -5.395 -13.494 1.00 72.88 102 ASN A O 1
ATOM 812 N N . PHE A 1 103 ? 5.312 -6.167 -11.784 1.00 81.94 103 PHE A N 1
ATOM 813 C CA . PHE A 1 103 ? 6.108 -4.953 -11.559 1.00 81.94 103 PHE A CA 1
ATOM 814 C C . PHE A 1 103 ? 7.557 -5.084 -12.038 1.00 81.94 103 PHE A C 1
ATOM 816 O O . PHE A 1 103 ? 8.246 -4.069 -12.165 1.00 81.94 103 PHE A O 1
ATOM 823 N N . TRP A 1 104 ? 8.021 -6.304 -12.307 1.00 77.38 104 TRP A N 1
ATOM 824 C CA . TRP A 1 104 ? 9.392 -6.558 -12.723 1.00 77.38 104 TRP A CA 1
ATOM 825 C C . TRP A 1 104 ? 9.688 -5.930 -14.089 1.00 77.38 104 TRP A C 1
ATOM 827 O O . TRP A 1 104 ? 8.842 -5.897 -14.978 1.00 77.38 104 TRP A O 1
ATOM 837 N N . GLY A 1 105 ? 10.883 -5.357 -14.236 1.00 70.88 105 GLY A N 1
ATOM 838 C CA . GLY A 1 105 ? 11.315 -4.693 -15.469 1.00 70.88 105 GLY A CA 1
ATOM 839 C C . GLY A 1 105 ? 10.591 -3.385 -15.806 1.00 70.88 105 GLY A C 1
ATOM 840 O O . GLY A 1 105 ? 10.995 -2.712 -16.747 1.00 70.88 105 GLY A O 1
ATOM 841 N N . ARG A 1 106 ? 9.562 -2.969 -15.055 1.00 80.50 106 ARG A N 1
ATOM 842 C CA . ARG A 1 106 ? 8.854 -1.701 -15.291 1.00 80.50 106 ARG A CA 1
ATOM 843 C C . ARG A 1 106 ? 9.587 -0.519 -14.679 1.00 80.50 106 ARG A C 1
ATOM 845 O O . ARG A 1 106 ? 10.324 -0.658 -13.708 1.00 80.50 106 ARG A O 1
ATOM 852 N N . LYS A 1 107 ? 9.342 0.673 -15.222 1.00 84.19 107 LYS A N 1
ATOM 853 C CA . LYS A 1 107 ? 9.939 1.918 -14.731 1.00 84.19 107 LYS A CA 1
ATOM 854 C C . LYS A 1 107 ? 9.256 2.359 -13.438 1.00 84.19 107 LYS A C 1
ATOM 856 O O . LYS A 1 107 ? 8.028 2.341 -13.347 1.00 84.19 107 LYS A O 1
ATOM 861 N N . ALA A 1 108 ? 10.033 2.821 -12.462 1.00 88.94 108 ALA A N 1
ATOM 862 C CA . ALA A 1 108 ? 9.523 3.342 -11.196 1.00 88.94 108 ALA A CA 1
ATOM 863 C C . ALA A 1 108 ? 8.523 4.485 -11.423 1.00 88.94 108 ALA A C 1
ATOM 865 O O . ALA A 1 108 ? 7.458 4.496 -10.810 1.00 88.94 108 ALA A O 1
ATOM 866 N N . LYS A 1 109 ? 8.809 5.375 -12.383 1.00 88.06 109 LYS A N 1
ATOM 867 C CA . LYS A 1 109 ? 7.906 6.467 -12.782 1.00 88.06 109 LYS A CA 1
ATOM 868 C C . LYS A 1 109 ? 6.547 5.975 -13.286 1.00 88.06 109 LYS A C 1
ATOM 870 O O . LYS A 1 109 ? 5.526 6.555 -12.934 1.00 88.06 109 LYS A O 1
ATOM 875 N N . ASP A 1 110 ? 6.514 4.875 -14.039 1.00 86.94 110 ASP A N 1
ATOM 876 C CA . ASP A 1 110 ? 5.264 4.295 -14.541 1.00 86.94 110 ASP A CA 1
ATOM 877 C C . ASP A 1 110 ? 4.488 3.639 -13.395 1.00 86.94 110 ASP A C 1
ATOM 879 O O . ASP A 1 110 ? 3.270 3.775 -13.312 1.00 86.94 110 ASP A O 1
ATOM 883 N N . GLY A 1 111 ? 5.186 2.983 -12.462 1.00 89.00 111 GLY A N 1
ATOM 884 C CA . GLY A 1 111 ? 4.607 2.504 -11.204 1.00 89.00 111 GLY A CA 1
ATOM 885 C C . GLY A 1 111 ? 3.943 3.635 -10.423 1.00 89.00 111 GLY A C 1
ATOM 886 O O . GLY A 1 111 ? 2.757 3.566 -10.093 1.00 89.00 111 GLY A O 1
ATOM 887 N N . LEU A 1 112 ? 4.682 4.715 -10.185 1.00 93.00 112 LEU A N 1
ATOM 888 C CA . LEU A 1 112 ? 4.173 5.897 -9.501 1.00 93.00 112 LEU A CA 1
ATOM 889 C C . LEU A 1 112 ? 3.002 6.530 -10.260 1.00 93.00 112 LEU A C 1
ATOM 891 O O . LEU A 1 112 ? 2.010 6.875 -9.638 1.00 93.00 112 LEU A O 1
ATOM 895 N N . MET A 1 113 ? 3.035 6.626 -11.585 1.00 88.00 113 MET A N 1
ATOM 896 C CA . MET A 1 113 ? 1.980 7.297 -12.350 1.00 88.00 113 MET A CA 1
ATOM 897 C C . MET A 1 113 ? 0.722 6.443 -12.583 1.00 88.00 113 MET A C 1
ATOM 899 O O . MET A 1 113 ? -0.379 6.986 -12.634 1.00 88.00 113 MET A O 1
ATOM 903 N N . LEU A 1 114 ? 0.872 5.131 -12.779 1.00 88.88 114 LEU A N 1
ATOM 904 C CA . LEU A 1 114 ? -0.196 4.252 -13.279 1.00 88.88 114 LEU A CA 1
ATOM 905 C C . LEU A 1 114 ? -0.674 3.222 -12.245 1.00 88.88 114 LEU A C 1
ATOM 907 O O . LEU A 1 114 ? -1.798 2.712 -12.349 1.00 88.88 114 LEU A O 1
ATOM 911 N N . ARG A 1 115 ? 0.139 2.896 -11.232 1.00 92.50 115 ARG A N 1
ATOM 912 C CA . ARG A 1 115 ? -0.310 2.113 -10.064 1.00 92.50 115 ARG A CA 1
ATOM 913 C C . ARG A 1 115 ? -0.755 3.014 -8.923 1.00 92.50 115 ARG A C 1
ATOM 915 O O . ARG A 1 115 ? -1.675 2.642 -8.197 1.00 92.50 115 ARG A O 1
ATOM 922 N N . THR A 1 116 ? -0.215 4.220 -8.827 1.00 90.38 116 THR A N 1
ATOM 923 C CA . THR A 1 116 ? -0.849 5.310 -8.070 1.00 90.38 116 THR A CA 1
ATOM 924 C C . THR A 1 116 ? -1.611 6.220 -9.036 1.00 90.38 116 THR A C 1
ATOM 926 O O . THR A 1 116 ? -1.615 5.958 -10.233 1.00 90.38 116 THR A O 1
ATOM 929 N N . GLY A 1 117 ? -2.341 7.219 -8.551 1.00 86.81 117 GLY A N 1
ATOM 930 C CA . GLY A 1 117 ? -3.138 8.071 -9.445 1.00 86.81 117 GLY A CA 1
ATOM 931 C C . GLY A 1 117 ? -4.144 8.963 -8.737 1.00 86.81 117 GLY A C 1
ATOM 932 O O . GLY A 1 117 ? -5.100 9.448 -9.342 1.00 86.81 117 GLY A O 1
ATOM 933 N N . SER A 1 118 ? -3.960 9.168 -7.437 1.00 88.81 118 SER A N 1
ATOM 934 C CA . SER A 1 118 ? -4.800 10.074 -6.677 1.00 88.81 118 SER A CA 1
ATOM 935 C C . SER A 1 118 ? -4.225 11.477 -6.752 1.00 88.81 118 SER A C 1
ATOM 937 O O . SER A 1 118 ? -3.066 11.706 -6.429 1.00 88.81 118 SER A O 1
ATOM 939 N N . PHE A 1 119 ? -5.047 12.443 -7.143 1.00 85.88 119 PHE A N 1
ATOM 940 C CA . PHE A 1 119 ? -4.654 13.845 -7.078 1.00 85.88 119 PHE A CA 1
ATOM 941 C C . PHE A 1 119 ? -4.784 14.353 -5.646 1.00 85.88 119 PHE A C 1
ATOM 943 O O . PHE A 1 119 ? -5.763 14.047 -4.959 1.00 85.88 119 PHE A O 1
ATOM 950 N N . ILE A 1 120 ? -3.802 15.137 -5.199 1.00 80.12 120 ILE A N 1
ATOM 951 C CA . ILE A 1 120 ? -3.880 15.818 -3.907 1.00 80.12 120 ILE A CA 1
ATOM 952 C C . ILE A 1 120 ? -5.091 16.768 -3.953 1.00 80.12 120 ILE A C 1
ATOM 954 O O . ILE A 1 120 ? -5.204 17.546 -4.904 1.00 80.12 120 ILE A O 1
ATOM 958 N N . PRO A 1 121 ? -6.013 16.707 -2.975 1.00 78.38 121 PRO A N 1
ATOM 959 C CA . PRO A 1 121 ? -7.192 17.558 -2.969 1.00 78.38 121 PRO A CA 1
ATOM 960 C C . PRO A 1 121 ? -6.813 19.037 -2.905 1.00 78.38 121 PRO A C 1
ATOM 962 O O . PRO A 1 121 ? -5.864 19.420 -2.220 1.00 78.38 121 PRO A O 1
ATOM 965 N N . GLU A 1 122 ? -7.612 19.884 -3.550 1.00 81.75 122 GLU A N 1
ATOM 966 C CA . GLU A 1 122 ? -7.492 21.335 -3.403 1.00 81.75 122 GLU A CA 1
ATOM 967 C C . GLU A 1 122 ? -7.655 21.763 -1.934 1.00 81.75 122 GLU A C 1
ATOM 969 O O . GLU A 1 122 ? -8.341 21.107 -1.143 1.00 81.75 122 GLU A O 1
ATOM 974 N N . GLU A 1 123 ? -7.079 22.912 -1.571 1.00 75.06 123 GLU A N 1
ATOM 975 C CA . GLU A 1 123 ? -7.052 23.418 -0.191 1.00 75.06 123 GLU A CA 1
ATOM 976 C C . GLU A 1 123 ? -8.451 23.488 0.453 1.00 75.06 123 GLU A C 1
ATOM 978 O O . GLU A 1 123 ? -8.619 23.196 1.637 1.00 75.06 123 GLU A O 1
ATOM 983 N N . LEU A 1 124 ? -9.482 23.819 -0.331 1.00 66.81 124 LEU A N 1
ATOM 984 C CA . LEU A 1 124 ? -10.872 23.856 0.132 1.00 66.81 124 LEU A CA 1
ATOM 985 C C . LEU A 1 124 ? -11.413 22.467 0.497 1.00 66.81 124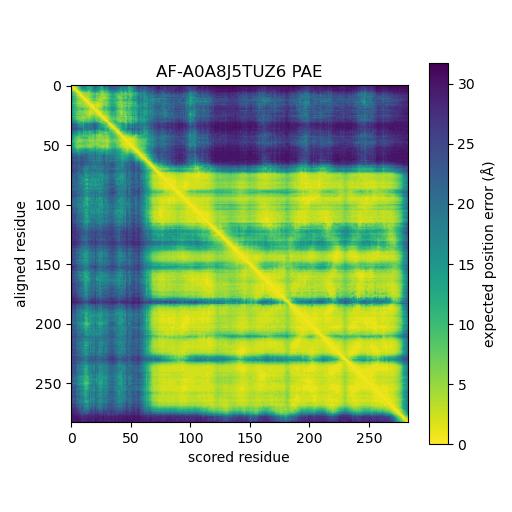 LEU A C 1
ATOM 987 O O . LEU A 1 124 ? -12.127 22.333 1.490 1.00 66.81 124 LEU A O 1
ATOM 991 N N . SER A 1 125 ? -11.041 21.431 -0.258 1.00 75.88 125 SER A N 1
ATOM 992 C CA . SER A 1 125 ? -11.423 20.044 0.038 1.00 75.88 125 SER A CA 1
ATOM 993 C C . SER A 1 125 ? -10.711 19.527 1.288 1.00 75.88 125 SER A C 1
ATOM 995 O O . SER A 1 125 ? -11.297 18.788 2.078 1.00 75.88 125 SER A O 1
ATOM 997 N N . MET A 1 126 ? -9.479 19.979 1.535 1.00 73.75 126 MET A N 1
ATOM 998 C CA . MET A 1 126 ? -8.777 19.690 2.789 1.00 73.75 126 MET A CA 1
ATOM 999 C C . MET A 1 126 ? -9.405 20.389 4.008 1.00 73.75 126 MET A C 1
ATOM 1001 O O . MET A 1 126 ? -9.245 19.915 5.129 1.00 73.75 126 MET A O 1
ATOM 1005 N N . LYS A 1 127 ? -10.167 21.474 3.808 1.00 76.94 127 LYS A N 1
ATOM 1006 C CA . LYS A 1 127 ? -10.891 22.212 4.863 1.00 76.94 127 LYS A CA 1
ATOM 1007 C C . LYS A 1 127 ? -12.320 21.710 5.104 1.00 76.94 127 LYS A C 1
ATOM 1009 O O . LYS A 1 127 ? -13.095 22.378 5.790 1.00 76.94 127 LYS A O 1
ATOM 1014 N N . MET A 1 128 ? -12.699 20.554 4.554 1.00 78.56 128 MET A N 1
ATOM 1015 C CA . MET A 1 128 ? -14.003 19.953 4.838 1.00 78.56 128 MET A CA 1
ATOM 1016 C C . MET A 1 128 ? -14.183 19.711 6.343 1.00 78.56 128 MET A C 1
ATOM 1018 O O . MET A 1 128 ? -13.268 19.265 7.034 1.00 78.56 128 MET A O 1
ATOM 1022 N N . ASN A 1 129 ? -15.390 19.978 6.851 1.00 80.75 129 ASN A N 1
ATOM 1023 C CA . ASN A 1 129 ? -15.695 19.789 8.267 1.00 80.75 129 ASN A CA 1
ATOM 1024 C C . ASN A 1 129 ? -15.523 18.312 8.657 1.00 80.75 129 ASN A C 1
ATOM 1026 O O . ASN A 1 129 ? -16.207 17.453 8.084 1.00 80.75 129 ASN A O 1
ATOM 1030 N N . PRO A 1 130 ? -14.665 17.994 9.643 1.00 80.50 130 PRO A N 1
ATOM 1031 C CA . PRO A 1 130 ? -14.480 16.621 10.069 1.00 80.50 130 PRO A CA 1
ATOM 1032 C C . PRO A 1 130 ? -15.761 16.098 10.718 1.00 80.50 130 PRO A C 1
ATOM 1034 O O . PRO A 1 130 ? -16.468 16.812 11.437 1.00 80.50 130 PRO A O 1
ATOM 1037 N N . ILE A 1 131 ? -16.040 14.810 10.522 1.00 78.56 131 ILE A N 1
ATOM 1038 C CA . ILE A 1 131 ? -17.072 14.129 11.301 1.00 78.56 131 ILE A CA 1
ATOM 1039 C C . ILE A 1 131 ? -16.512 13.939 12.713 1.00 78.56 131 ILE A C 1
ATOM 1041 O O . ILE A 1 131 ? -15.734 13.021 12.969 1.00 78.56 131 ILE A O 1
ATOM 1045 N N . ALA A 1 132 ? -16.899 14.819 13.635 1.00 72.81 132 ALA A N 1
ATOM 1046 C CA . ALA A 1 132 ? -16.501 14.730 15.033 1.00 72.81 132 ALA A CA 1
ATOM 1047 C C . ALA A 1 132 ? -17.226 13.563 15.721 1.00 72.81 132 ALA A C 1
ATOM 1049 O O . ALA A 1 132 ? -18.336 13.706 16.234 1.00 72.81 132 ALA A O 1
ATOM 1050 N N . LEU A 1 133 ? -16.591 12.392 15.734 1.00 72.12 133 LEU A N 1
ATOM 1051 C CA . LEU A 1 133 ? -17.019 11.254 16.541 1.00 72.12 133 LEU A CA 1
ATOM 1052 C C . LEU A 1 133 ? -16.286 11.305 17.886 1.00 72.12 133 LEU A C 1
ATOM 1054 O O . LEU A 1 133 ? -15.063 11.409 17.924 1.00 72.12 133 LEU A O 1
ATOM 1058 N N . ARG A 1 134 ? -17.027 11.207 18.993 1.00 77.31 134 ARG A N 1
ATOM 1059 C CA . ARG A 1 134 ? -16.473 11.021 20.346 1.00 77.31 134 ARG A CA 1
ATOM 1060 C C . ARG A 1 134 ? -16.852 9.631 20.864 1.00 77.31 134 ARG A C 1
ATOM 1062 O O . ARG A 1 134 ? -17.747 9.530 21.701 1.00 77.31 134 ARG A O 1
ATOM 1069 N N . PRO A 1 135 ? -16.269 8.556 20.306 1.00 79.00 135 PRO A N 1
ATOM 1070 C CA . PRO A 1 135 ? -16.545 7.213 20.788 1.00 79.00 135 PRO A CA 1
ATOM 1071 C C . PRO A 1 135 ? -15.953 7.017 22.187 1.00 79.00 135 PRO A C 1
ATOM 1073 O O . PRO A 1 135 ? -14.925 7.603 22.529 1.00 79.00 135 PRO A O 1
ATOM 1076 N N . ASP A 1 136 ? -16.585 6.155 22.978 1.00 86.06 136 ASP A N 1
ATOM 1077 C CA . ASP A 1 136 ? -15.984 5.649 24.206 1.00 86.06 136 ASP A CA 1
ATOM 1078 C C . ASP A 1 136 ? -14.787 4.760 23.841 1.00 86.06 136 ASP A C 1
ATOM 1080 O O . ASP A 1 136 ? -14.943 3.677 23.276 1.00 86.06 136 ASP A O 1
ATOM 1084 N N . VAL A 1 137 ? -13.579 5.237 24.148 1.00 84.06 137 VAL A N 1
ATOM 1085 C CA . VAL A 1 137 ? -12.323 4.548 23.820 1.00 84.06 137 VAL A CA 1
ATOM 1086 C C . VAL A 1 137 ? -12.247 3.175 24.491 1.00 84.06 137 VAL A C 1
ATOM 1088 O O . VAL A 1 137 ? -11.633 2.271 23.930 1.00 84.06 137 VAL A O 1
ATOM 1091 N N . SER A 1 138 ? -12.907 2.986 25.640 1.00 87.19 138 SER A N 1
ATOM 1092 C CA . SER A 1 138 ? -12.940 1.692 26.333 1.00 87.19 138 SER A CA 1
ATOM 1093 C C . SER A 1 138 ? -13.698 0.613 25.551 1.00 87.19 138 SER A C 1
ATOM 1095 O O . SER A 1 138 ? -13.440 -0.576 25.725 1.00 87.19 138 SER A O 1
ATOM 1097 N N . GLN A 1 139 ? -14.592 1.021 24.647 1.00 89.00 139 GLN A N 1
ATOM 1098 C CA . GLN A 1 139 ? -15.379 0.125 23.800 1.00 89.00 139 GLN A CA 1
ATOM 1099 C C . GLN A 1 139 ? -14.702 -0.172 22.456 1.00 89.00 139 GLN A C 1
ATOM 1101 O O . GLN A 1 139 ? -15.181 -1.017 21.697 1.00 89.00 139 GLN A O 1
ATOM 1106 N N . ILE A 1 140 ? -13.594 0.505 22.139 1.00 89.12 140 ILE A N 1
ATOM 1107 C CA . ILE A 1 140 ? -12.858 0.283 20.895 1.00 89.12 140 ILE A CA 1
ATOM 1108 C C . ILE A 1 140 ? -11.885 -0.884 21.104 1.00 89.12 140 ILE A C 1
ATOM 1110 O O . ILE A 1 140 ? -10.968 -0.779 21.920 1.00 89.12 140 ILE A O 1
ATOM 1114 N N . PRO A 1 141 ? -12.027 -1.998 20.365 1.00 92.44 141 PRO A N 1
ATOM 1115 C CA . PRO A 1 141 ? -11.137 -3.139 20.529 1.00 92.44 141 PRO A CA 1
ATOM 1116 C C . PRO A 1 141 ? -9.721 -2.816 20.030 1.00 92.44 141 PRO A C 1
ATOM 1118 O O . PRO A 1 141 ? -9.539 -2.058 19.072 1.00 92.44 141 PRO A O 1
ATOM 1121 N N . SER A 1 142 ? -8.703 -3.448 20.624 1.00 91.44 142 SER A N 1
ATOM 1122 C CA . SER A 1 142 ? -7.304 -3.295 20.187 1.00 91.44 142 SER A CA 1
ATOM 1123 C C . SER A 1 142 ? -7.058 -3.834 18.773 1.00 91.44 142 SER A C 1
ATOM 1125 O O . SER A 1 142 ? -6.192 -3.319 18.064 1.00 91.44 142 SER A O 1
ATOM 1127 N N . ARG A 1 143 ? -7.861 -4.818 18.339 1.00 94.50 143 ARG A N 1
ATOM 1128 C CA . ARG A 1 143 ? -7.881 -5.366 16.979 1.00 94.50 143 ARG A CA 1
ATOM 1129 C C . ARG A 1 143 ? -9.294 -5.387 16.411 1.00 94.50 143 ARG A C 1
ATOM 1131 O O . ARG A 1 143 ? -10.249 -5.780 17.080 1.00 94.50 143 ARG A O 1
ATOM 1138 N N . PHE A 1 144 ? -9.411 -5.017 15.148 1.00 93.25 144 PHE A N 1
ATOM 1139 C CA . PHE A 1 144 ? -10.657 -5.019 14.405 1.00 93.25 144 PHE A CA 1
ATOM 1140 C C . PHE A 1 144 ? -10.383 -5.324 12.934 1.00 93.25 144 PHE A C 1
ATOM 1142 O O . PHE A 1 144 ? -9.513 -4.715 12.320 1.00 93.25 144 PHE A O 1
ATOM 1149 N N . ASP A 1 145 ? -11.153 -6.247 12.369 1.00 93.06 145 ASP A N 1
ATOM 1150 C CA . ASP A 1 145 ? -11.146 -6.567 10.945 1.00 93.06 145 ASP A CA 1
ATOM 1151 C C . ASP A 1 145 ? -12.597 -6.681 10.482 1.00 93.06 145 ASP A C 1
ATOM 1153 O O . ASP A 1 145 ? -13.321 -7.586 10.920 1.00 93.06 145 ASP A O 1
ATOM 1157 N N . ALA A 1 146 ? -13.026 -5.759 9.617 1.00 89.44 146 ALA A N 1
ATOM 1158 C CA . ALA A 1 146 ? -14.401 -5.705 9.137 1.00 89.44 146 ALA A CA 1
ATOM 1159 C C . ALA A 1 146 ? -14.845 -7.008 8.448 1.00 89.44 146 ALA A C 1
ATOM 1161 O O . ALA A 1 146 ? -16.018 -7.367 8.508 1.00 89.44 146 ALA A O 1
ATOM 1162 N N . ARG A 1 147 ? -13.918 -7.766 7.853 1.00 89.69 147 ARG A N 1
ATOM 1163 C CA . ARG A 1 147 ? -14.226 -9.001 7.114 1.00 89.69 147 ARG A CA 1
ATOM 1164 C C . ARG A 1 147 ? -14.638 -10.151 8.028 1.00 89.69 147 ARG A C 1
ATOM 1166 O O . ARG A 1 147 ? -15.337 -11.063 7.601 1.00 89.69 147 ARG A O 1
ATOM 1173 N N . THR A 1 148 ? -14.202 -10.108 9.286 1.00 89.00 148 THR A N 1
ATOM 1174 C CA . THR A 1 148 ? -14.408 -11.190 10.265 1.00 89.00 148 THR A CA 1
ATOM 1175 C C . THR A 1 148 ? -15.671 -11.018 11.104 1.00 89.00 148 THR A C 1
ATOM 1177 O O . THR A 1 148 ? -16.063 -11.927 11.836 1.00 89.00 148 THR A O 1
ATOM 1180 N N . LYS A 1 149 ? -16.326 -9.855 11.031 1.00 86.06 149 LYS A N 1
ATOM 1181 C CA . LYS A 1 149 ? -17.549 -9.600 11.791 1.00 86.06 149 LYS A CA 1
ATOM 1182 C C . LYS A 1 149 ? -18.718 -10.340 11.161 1.00 86.06 149 LYS A C 1
ATOM 1184 O O . LYS A 1 149 ? -19.016 -10.170 9.980 1.00 86.06 149 LYS A O 1
ATOM 1189 N N . ARG A 1 150 ? -19.402 -11.150 11.972 1.00 81.69 150 ARG A N 1
ATOM 1190 C CA . ARG A 1 150 ? -20.520 -11.999 11.539 1.00 81.69 150 ARG A CA 1
ATOM 1191 C C . ARG A 1 150 ? -21.619 -11.188 10.856 1.00 81.69 150 ARG A C 1
ATOM 1193 O O . ARG A 1 150 ? -22.203 -11.643 9.880 1.00 81.69 150 ARG A O 1
ATOM 1200 N N . GLU A 1 151 ? -21.876 -9.979 11.341 1.00 79.81 151 GLU A N 1
ATOM 1201 C CA . GLU A 1 151 ? -22.884 -9.068 10.802 1.00 79.81 151 GLU A CA 1
ATOM 1202 C C . GLU A 1 151 ? -22.545 -8.570 9.385 1.00 79.81 151 GLU A C 1
ATOM 1204 O O . GLU A 1 151 ? -23.432 -8.087 8.671 1.00 79.81 151 GLU A O 1
ATOM 1209 N N . TRP A 1 152 ? -21.276 -8.662 8.972 1.00 76.75 152 TRP A N 1
ATOM 1210 C CA . TRP A 1 152 ? -20.735 -8.076 7.738 1.00 76.75 152 TRP A CA 1
ATOM 1211 C C . TRP A 1 152 ? -20.075 -9.097 6.809 1.00 76.75 152 TRP A C 1
ATOM 1213 O O . TRP A 1 152 ? -19.501 -8.719 5.786 1.00 76.75 152 TRP A O 1
ATOM 1223 N N . LEU A 1 153 ? -20.186 -10.386 7.129 1.00 77.00 153 LEU A N 1
ATOM 1224 C CA . LEU A 1 153 ? -19.630 -11.456 6.314 1.00 77.00 153 LEU A CA 1
ATOM 1225 C C . LEU A 1 153 ? -20.172 -11.371 4.875 1.00 77.00 153 LEU A C 1
ATOM 1227 O O . LEU A 1 153 ? -21.383 -11.267 4.663 1.00 77.00 153 LEU A O 1
ATOM 1231 N N . GLY A 1 154 ? -19.265 -11.356 3.895 1.00 76.94 154 GLY A N 1
ATOM 1232 C CA . GLY A 1 154 ? -19.594 -11.217 2.470 1.00 76.94 154 GLY A CA 1
ATOM 1233 C C . GLY A 1 154 ? -20.066 -9.822 2.036 1.00 76.94 154 GLY A C 1
ATOM 1234 O O . GLY A 1 154 ? -20.584 -9.680 0.932 1.00 76.94 154 GLY A O 1
ATOM 1235 N N . ARG A 1 155 ? -19.937 -8.795 2.890 1.00 78.25 155 ARG A N 1
ATOM 1236 C CA . ARG A 1 155 ? -20.334 -7.409 2.570 1.00 78.25 155 ARG A CA 1
ATOM 1237 C C . ARG A 1 155 ? -19.164 -6.455 2.371 1.00 78.25 155 ARG A C 1
ATOM 1239 O O . ARG A 1 155 ? -19.383 -5.380 1.830 1.00 78.25 155 ARG A O 1
ATOM 1246 N N . VAL A 1 156 ? -17.966 -6.830 2.815 1.00 83.62 156 VAL A N 1
ATOM 1247 C CA . VAL A 1 156 ? -16.734 -6.100 2.503 1.00 83.62 156 VAL A CA 1
ATOM 1248 C C . VAL A 1 156 ? -16.329 -6.466 1.084 1.00 83.62 156 VAL A C 1
ATOM 1250 O O . VAL A 1 156 ? -16.098 -7.640 0.806 1.00 83.62 156 VAL A O 1
ATOM 1253 N N . SER A 1 157 ? -16.259 -5.483 0.192 1.00 85.88 157 SER A N 1
ATOM 1254 C CA . SER A 1 157 ? -15.844 -5.692 -1.186 1.00 85.88 157 SER A CA 1
ATOM 1255 C C . SER A 1 157 ? -14.418 -6.235 -1.224 1.00 85.88 157 SER A C 1
ATOM 1257 O O . SER A 1 157 ? -13.522 -5.683 -0.572 1.00 85.88 157 SER A O 1
ATOM 1259 N N . ASP A 1 158 ? -14.215 -7.266 -2.037 1.00 87.81 158 ASP A N 1
ATOM 1260 C CA . ASP A 1 158 ? -12.911 -7.866 -2.300 1.00 87.81 158 ASP A CA 1
ATOM 1261 C C . ASP A 1 158 ? -11.887 -6.865 -2.856 1.00 87.81 158 ASP A C 1
ATOM 1263 O O . ASP A 1 158 ? -12.236 -5.818 -3.412 1.00 87.81 158 ASP A O 1
ATOM 1267 N N . VAL A 1 159 ? -10.606 -7.229 -2.745 1.00 90.44 159 VAL A N 1
ATOM 1268 C CA . VAL A 1 159 ? -9.521 -6.534 -3.445 1.00 90.44 159 VAL A CA 1
ATOM 1269 C C . VAL A 1 159 ? -9.700 -6.690 -4.953 1.00 90.44 159 VAL A C 1
ATOM 1271 O O . VAL A 1 159 ? -9.971 -7.785 -5.451 1.00 90.44 159 VAL A O 1
ATOM 1274 N N . ARG A 1 160 ? -9.537 -5.576 -5.666 1.00 89.06 160 ARG A N 1
ATOM 1275 C CA . ARG A 1 160 ? -9.577 -5.491 -7.127 1.00 89.06 160 ARG A CA 1
ATOM 1276 C C . ARG A 1 160 ? -8.217 -5.062 -7.666 1.00 89.06 160 ARG A C 1
ATOM 1278 O O . ARG A 1 160 ? -7.374 -4.585 -6.911 1.00 89.06 160 ARG A O 1
ATOM 1285 N N . ASP A 1 161 ? -8.039 -5.191 -8.972 1.00 89.50 161 ASP A N 1
ATOM 1286 C CA . ASP A 1 161 ? -6.889 -4.643 -9.684 1.00 89.50 161 ASP A CA 1
ATOM 1287 C C . ASP A 1 161 ? -7.344 -3.494 -10.591 1.00 89.50 161 ASP A C 1
ATOM 1289 O O . ASP A 1 161 ? -8.265 -3.653 -11.393 1.00 89.50 161 ASP A O 1
ATOM 1293 N N . GLN A 1 162 ? -6.724 -2.328 -10.431 1.00 82.62 162 GLN A N 1
ATOM 1294 C CA . GLN A 1 162 ? -6.941 -1.159 -11.282 1.00 82.62 162 GLN A CA 1
ATOM 1295 C C . GLN A 1 162 ? -6.175 -1.238 -12.614 1.00 82.62 162 GLN A C 1
ATOM 1297 O O . GLN A 1 162 ? -6.326 -0.355 -13.457 1.00 82.62 162 GLN A O 1
ATOM 1302 N N . GLY A 1 163 ? -5.308 -2.241 -12.781 1.00 87.38 163 GLY A N 1
ATOM 1303 C CA . GLY A 1 163 ? -4.360 -2.329 -13.884 1.00 87.38 163 GLY A CA 1
ATOM 1304 C C . GLY A 1 163 ? -3.358 -1.170 -13.876 1.00 87.38 163 GLY A C 1
ATOM 1305 O O . GLY A 1 163 ? -3.035 -0.604 -12.829 1.00 87.38 163 GLY A O 1
ATOM 1306 N N . TRP A 1 164 ? -2.883 -0.801 -15.062 1.00 85.25 164 TRP A N 1
ATOM 1307 C CA . TRP A 1 164 ? -1.945 0.304 -15.297 1.00 85.25 164 TRP A CA 1
ATOM 1308 C C . TRP A 1 164 ? -2.684 1.580 -15.729 1.00 85.25 164 TRP A C 1
ATOM 13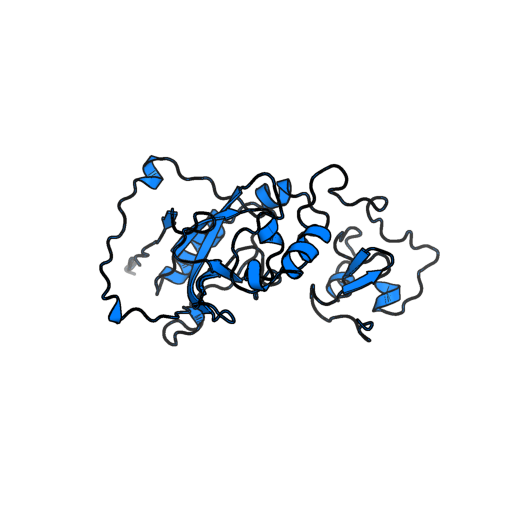10 O O . TRP A 1 164 ? -2.445 2.110 -16.808 1.00 85.25 164 TRP A O 1
ATOM 1320 N N . CYS A 1 165 ? -3.634 2.041 -14.909 1.00 86.44 165 CYS A N 1
ATOM 1321 C CA . CYS A 1 165 ? -4.574 3.113 -15.278 1.00 86.44 165 CYS A CA 1
ATOM 1322 C C . CYS A 1 165 ? -4.526 4.356 -14.369 1.00 86.44 165 CYS A C 1
ATOM 1324 O O . CYS A 1 165 ? -5.037 5.407 -14.742 1.00 86.44 165 CYS A O 1
ATOM 1326 N N . GLY A 1 166 ? -3.956 4.250 -13.169 1.00 89.38 166 GLY A N 1
ATOM 1327 C CA . GLY A 1 166 ? -3.972 5.318 -12.166 1.00 89.38 166 GLY A CA 1
ATOM 1328 C C . GLY A 1 166 ? -5.361 5.612 -11.587 1.00 89.38 166 GLY A C 1
ATOM 1329 O O . GLY A 1 166 ? -5.708 6.750 -11.287 1.00 89.38 166 GLY A O 1
ATOM 1330 N N . ALA A 1 167 ? -6.195 4.580 -11.432 1.00 92.19 167 ALA A N 1
ATOM 1331 C CA . ALA A 1 167 ? -7.597 4.714 -11.020 1.00 92.19 167 ALA A CA 1
ATOM 1332 C C . ALA A 1 167 ? -7.850 4.462 -9.517 1.00 92.19 167 ALA A C 1
ATOM 1334 O O . ALA A 1 167 ? -8.990 4.237 -9.101 1.00 92.19 167 ALA A O 1
ATOM 1335 N N . SER A 1 168 ? -6.813 4.505 -8.680 1.00 92.44 168 SER A N 1
ATOM 1336 C CA . SER A 1 168 ? -6.878 4.261 -7.227 1.00 92.44 168 SER A CA 1
ATOM 1337 C C . SER A 1 168 ? -7.977 5.059 -6.513 1.00 92.44 168 SER A C 1
ATOM 1339 O O . SER A 1 168 ? -8.723 4.529 -5.681 1.00 92.44 168 SER A O 1
ATOM 1341 N N . TRP A 1 169 ? -8.134 6.335 -6.870 1.00 92.62 169 TRP A N 1
ATOM 1342 C CA . TRP A 1 169 ? -9.161 7.234 -6.341 1.00 92.62 169 TRP A CA 1
ATOM 1343 C C . TRP A 1 169 ? -10.583 6.708 -6.593 1.00 92.62 169 TRP A C 1
ATOM 1345 O O . TRP A 1 169 ? -11.434 6.771 -5.702 1.00 92.62 169 TRP A O 1
ATOM 1355 N N . ALA A 1 170 ? -10.836 6.125 -7.768 1.00 89.25 170 ALA A N 1
ATOM 1356 C CA . ALA A 1 170 ? -12.134 5.575 -8.138 1.00 89.25 170 ALA A CA 1
ATOM 1357 C C . ALA A 1 170 ? -12.375 4.230 -7.444 1.00 89.25 170 ALA A C 1
ATOM 1359 O O . ALA A 1 170 ? -13.431 4.023 -6.849 1.00 89.25 170 ALA A O 1
ATOM 1360 N N . PHE A 1 171 ? -11.385 3.334 -7.454 1.00 91.12 171 PHE A N 1
ATOM 1361 C CA . PHE A 1 171 ? -11.504 2.002 -6.852 1.00 91.12 171 PHE A CA 1
ATOM 1362 C C . PHE A 1 171 ? -11.702 2.061 -5.335 1.00 91.12 171 PHE A C 1
ATOM 1364 O O . PHE A 1 171 ? -12.584 1.383 -4.801 1.00 91.12 171 PHE A O 1
ATOM 1371 N N . SER A 1 172 ? -10.939 2.909 -4.642 1.00 86.12 172 SER A N 1
ATOM 1372 C CA . SER A 1 172 ? -11.104 3.123 -3.202 1.00 86.12 172 SER A CA 1
ATOM 1373 C C . SER A 1 172 ? -12.482 3.707 -2.874 1.00 86.12 172 SER A C 1
ATOM 1375 O O . SER A 1 172 ? -13.197 3.153 -2.037 1.00 86.12 172 SER A O 1
ATOM 1377 N N . THR A 1 173 ? -12.907 4.759 -3.581 1.00 86.88 173 THR A N 1
ATOM 1378 C CA . THR A 1 173 ? -14.210 5.414 -3.374 1.00 86.88 173 THR A CA 1
ATOM 1379 C C . THR A 1 173 ? -15.383 4.480 -3.664 1.00 86.88 173 THR A C 1
ATOM 1381 O O . THR A 1 173 ? -16.322 4.405 -2.867 1.00 86.88 173 THR A O 1
ATOM 1384 N N . ILE A 1 174 ? -15.337 3.726 -4.766 1.00 83.56 174 ILE A N 1
ATOM 1385 C CA . ILE A 1 174 ? -16.373 2.746 -5.118 1.00 83.56 174 ILE A CA 1
ATOM 1386 C C . ILE A 1 174 ? -16.415 1.630 -4.080 1.00 83.56 174 ILE A C 1
ATOM 1388 O O . ILE A 1 174 ? -17.500 1.309 -3.602 1.00 83.56 174 ILE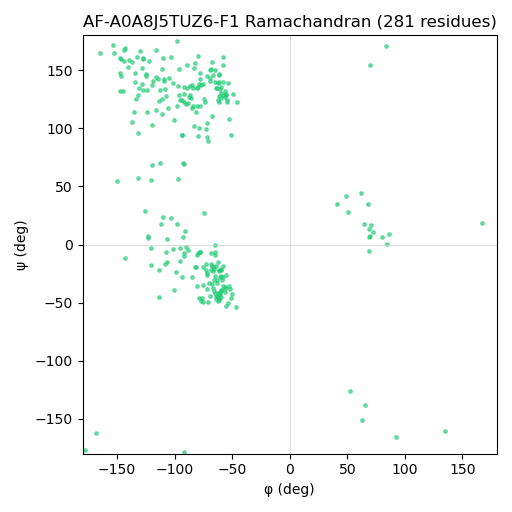 A O 1
ATOM 1392 N N . GLY A 1 175 ? -15.265 1.075 -3.686 1.00 83.00 175 GLY A N 1
ATOM 1393 C CA . GLY A 1 175 ? -15.220 0.030 -2.666 1.00 83.00 175 GLY A CA 1
ATOM 1394 C C . GLY A 1 175 ? -15.803 0.515 -1.340 1.00 83.00 175 GLY A C 1
ATOM 1395 O O . GLY A 1 175 ? -16.644 -0.155 -0.752 1.00 83.00 175 GLY A O 1
ATOM 1396 N N . VAL A 1 176 ? -15.440 1.722 -0.880 1.00 83.75 176 VAL A N 1
ATOM 1397 C CA . VAL A 1 176 ? -16.061 2.315 0.318 1.00 83.75 176 VAL A CA 1
ATOM 1398 C C . VAL A 1 176 ? -17.559 2.507 0.136 1.00 83.75 176 VAL A C 1
ATOM 1400 O O . VAL A 1 176 ? -18.311 2.213 1.053 1.00 83.75 176 VAL A O 1
ATOM 1403 N N . THR A 1 177 ? -18.015 2.983 -1.019 1.00 80.44 177 THR A N 1
ATOM 1404 C CA . THR A 1 177 ? -19.443 3.221 -1.271 1.00 80.44 177 THR A CA 1
ATOM 1405 C C . THR A 1 177 ? -20.244 1.917 -1.259 1.00 80.44 177 THR A C 1
ATOM 1407 O O . THR A 1 177 ? -21.319 1.869 -0.661 1.00 80.44 177 THR A O 1
ATOM 1410 N N . GLN A 1 178 ? -19.708 0.854 -1.865 1.00 78.12 178 GLN A N 1
ATOM 1411 C CA . GLN A 1 178 ? -20.303 -0.484 -1.861 1.00 78.12 178 GLN A CA 1
ATOM 1412 C C . GLN A 1 178 ? -20.409 -1.038 -0.434 1.00 78.12 178 GLN A C 1
ATOM 1414 O O . GLN A 1 178 ? -21.484 -1.472 -0.017 1.00 78.12 178 GLN A O 1
ATOM 1419 N N . ASP A 1 179 ? -19.339 -0.915 0.347 1.00 77.75 179 ASP A N 1
ATOM 1420 C CA . ASP A 1 179 ? -19.280 -1.350 1.744 1.00 77.75 179 ASP A CA 1
ATOM 1421 C C . ASP A 1 179 ? -20.226 -0.535 2.651 1.00 77.75 179 ASP A C 1
ATOM 1423 O O . ASP A 1 179 ? -20.947 -1.062 3.511 1.00 77.75 179 ASP A O 1
ATOM 1427 N N . ARG A 1 180 ? -20.302 0.778 2.403 1.00 70.50 180 ARG A N 1
ATOM 1428 C CA . ARG A 1 180 ? -21.103 1.753 3.159 1.00 70.50 180 ARG A CA 1
ATOM 1429 C C . ARG A 1 180 ? -22.605 1.608 3.001 1.00 70.50 180 ARG A C 1
ATOM 1431 O O . ARG A 1 180 ? -23.333 2.237 3.769 1.00 70.50 180 ARG A O 1
ATOM 1438 N N . LEU A 1 181 ? -23.086 0.747 2.104 1.00 63.16 181 LEU A N 1
ATOM 1439 C CA . LEU A 1 181 ? -24.498 0.371 2.088 1.00 63.16 181 LEU A CA 1
ATOM 1440 C C . LEU A 1 181 ? -24.931 -0.270 3.418 1.00 63.16 181 LEU A C 1
ATOM 1442 O O . LEU A 1 181 ? -26.123 -0.226 3.727 1.00 63.16 181 LEU A O 1
ATOM 1446 N N . LYS A 1 182 ? -23.998 -0.823 4.226 1.00 52.75 182 LYS A N 1
ATOM 1447 C CA . LYS A 1 182 ? -24.306 -1.395 5.554 1.00 52.75 182 LYS A CA 1
ATOM 1448 C C . LYS A 1 182 ? -23.259 -1.185 6.681 1.00 52.75 182 LYS A C 1
ATOM 1450 O O . LYS A 1 182 ? -23.629 -1.445 7.824 1.00 52.75 182 LYS A O 1
ATOM 1455 N N . PHE A 1 183 ? -22.012 -0.727 6.451 1.00 67.44 183 PHE A N 1
ATOM 1456 C CA . PHE A 1 183 ? -21.005 -0.531 7.534 1.00 67.44 183 PHE A CA 1
ATOM 1457 C C . PHE A 1 183 ? -19.921 0.537 7.240 1.00 67.44 183 PHE A C 1
ATOM 1459 O O . PHE A 1 183 ? -19.858 1.066 6.143 1.00 67.44 183 PHE A O 1
ATOM 1466 N N . ILE A 1 184 ? -19.078 0.898 8.222 1.00 68.12 184 ILE A N 1
ATOM 1467 C CA . ILE A 1 184 ? -18.136 2.040 8.166 1.00 68.12 184 ILE A CA 1
ATOM 1468 C C . ILE A 1 184 ? -16.730 1.609 7.683 1.00 68.12 184 ILE A C 1
ATOM 1470 O O . ILE A 1 184 ? -15.896 1.236 8.501 1.00 68.12 184 ILE A O 1
ATOM 1474 N N . THR A 1 185 ? -16.435 1.716 6.381 1.00 77.75 185 THR A N 1
ATOM 1475 C CA . THR A 1 185 ? -15.053 1.783 5.835 1.00 77.75 185 THR A CA 1
ATOM 1476 C C . THR A 1 185 ? -14.689 3.205 5.440 1.00 77.75 185 THR A C 1
ATOM 1478 O O . THR A 1 185 ? -15.582 4.025 5.204 1.00 77.75 185 THR A O 1
ATOM 1481 N N . SER A 1 186 ? -13.402 3.503 5.292 1.00 83.00 186 SER A N 1
ATOM 1482 C CA . SER A 1 186 ? -12.957 4.829 4.853 1.00 83.00 186 SER A CA 1
ATOM 1483 C C . SER A 1 186 ? -11.889 4.735 3.772 1.00 83.00 186 SER A C 1
ATOM 1485 O O . SER A 1 186 ? -11.088 3.800 3.762 1.00 83.00 186 SER A O 1
ATOM 1487 N N . THR A 1 187 ? -11.894 5.711 2.870 1.00 87.88 187 THR A N 1
ATOM 1488 C CA . THR A 1 187 ? -10.824 5.917 1.897 1.00 87.88 187 THR A CA 1
ATOM 1489 C C . THR A 1 187 ? -9.775 6.780 2.571 1.00 87.88 187 THR A C 1
ATOM 1491 O O . THR A 1 187 ? -10.117 7.826 3.1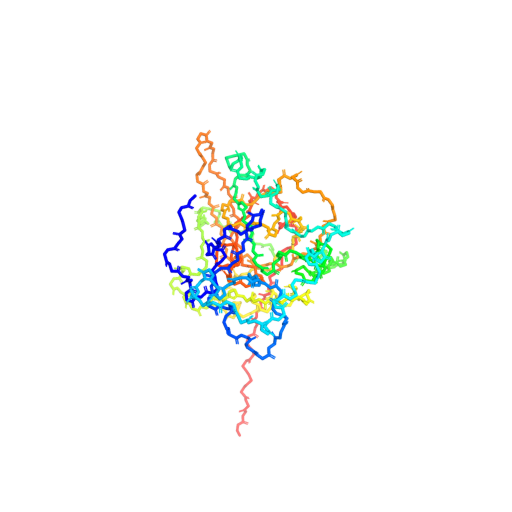14 1.00 87.88 187 THR A O 1
ATOM 1494 N N . ALA A 1 188 ? -8.521 6.360 2.545 1.00 89.44 188 ALA A N 1
ATOM 1495 C CA . ALA A 1 188 ? -7.395 7.161 2.999 1.00 89.44 188 ALA A CA 1
ATOM 1496 C C . ALA A 1 188 ? -6.496 7.477 1.811 1.00 89.44 188 ALA A C 1
ATOM 1498 O O . ALA A 1 188 ? -6.316 6.632 0.932 1.00 89.44 188 ALA A O 1
ATOM 1499 N N . MET A 1 189 ? -5.955 8.687 1.789 1.00 90.25 189 MET A N 1
ATOM 1500 C CA . MET A 1 189 ? -4.909 9.066 0.852 1.00 90.25 189 MET A CA 1
ATOM 1501 C C . MET A 1 189 ? -3.554 8.932 1.537 1.00 90.25 189 MET A C 1
ATOM 1503 O O . MET A 1 189 ? -3.410 9.334 2.690 1.00 90.25 189 MET A O 1
ATOM 1507 N N . MET A 1 190 ? -2.584 8.361 0.837 1.00 94.50 190 MET A N 1
ATOM 1508 C CA . MET A 1 190 ? -1.222 8.192 1.323 1.00 94.50 190 MET A CA 1
ATOM 1509 C C . MET A 1 190 ? -0.204 8.479 0.224 1.00 94.50 190 MET A C 1
ATOM 1511 O O . MET A 1 190 ? -0.505 8.390 -0.966 1.00 94.50 190 MET A O 1
ATOM 1515 N N . GLU A 1 191 ? 1.009 8.785 0.647 1.00 95.56 191 GLU A N 1
ATOM 1516 C CA . GLU A 1 191 ? 2.179 8.926 -0.204 1.00 95.56 191 GLU A CA 1
ATOM 1517 C C . GLU A 1 191 ? 2.836 7.561 -0.431 1.00 95.56 191 GLU A C 1
ATOM 1519 O O . GLU A 1 191 ? 3.149 6.826 0.507 1.00 95.56 191 GLU A O 1
ATOM 1524 N N . VAL A 1 192 ? 3.036 7.196 -1.691 1.00 95.62 192 VAL A N 1
ATOM 1525 C CA . VAL A 1 192 ? 3.685 5.946 -2.076 1.00 95.62 192 VAL A CA 1
ATOM 1526 C C . VAL A 1 192 ? 5.141 6.223 -2.396 1.00 95.62 192 VAL A C 1
ATOM 1528 O O . VAL A 1 192 ? 5.454 6.969 -3.323 1.00 95.62 192 VAL A O 1
ATOM 1531 N N . HIS A 1 193 ? 6.012 5.571 -1.633 1.00 95.94 193 HIS A N 1
ATOM 1532 C CA . HIS A 1 193 ? 7.423 5.413 -1.953 1.00 95.94 193 HIS A CA 1
ATOM 1533 C C . HIS A 1 193 ? 7.616 4.139 -2.782 1.00 95.94 193 HIS A C 1
ATOM 1535 O O . HIS A 1 193 ? 6.829 3.194 -2.677 1.00 95.94 193 HIS A O 1
ATOM 1541 N N . LYS A 1 194 ? 8.684 4.102 -3.585 1.00 94.81 194 LYS A N 1
ATOM 1542 C CA . LYS A 1 194 ? 9.029 2.958 -4.443 1.00 94.81 194 LYS A CA 1
ATOM 1543 C C . LYS A 1 194 ? 9.079 1.631 -3.673 1.00 94.81 194 LYS A C 1
ATOM 1545 O O . LYS A 1 194 ? 8.605 0.616 -4.177 1.00 94.81 194 LYS A O 1
ATOM 1550 N N . ASP A 1 195 ? 9.579 1.626 -2.437 1.00 94.88 195 ASP A N 1
ATOM 1551 C CA . ASP A 1 195 ? 9.716 0.403 -1.640 1.00 94.88 195 ASP A CA 1
ATOM 1552 C C . ASP A 1 195 ? 8.388 -0.260 -1.253 1.00 94.88 195 ASP A C 1
ATOM 1554 O O . ASP A 1 195 ? 8.353 -1.476 -1.043 1.00 94.88 195 ASP A O 1
ATOM 1558 N N . LEU A 1 196 ? 7.278 0.484 -1.262 1.00 97.12 196 LEU A N 1
ATOM 1559 C CA . LEU A 1 196 ? 5.953 -0.093 -1.063 1.00 97.12 196 LEU A CA 1
ATOM 1560 C C . LEU A 1 196 ? 5.583 -1.080 -2.175 1.00 97.12 196 LEU A C 1
ATOM 1562 O O . LEU A 1 196 ? 4.918 -2.071 -1.886 1.00 97.12 196 LEU A O 1
ATOM 1566 N N . PHE A 1 197 ? 6.028 -0.883 -3.421 1.00 95.38 197 PHE A N 1
ATOM 1567 C CA . PHE A 1 197 ? 5.728 -1.829 -4.505 1.00 95.38 197 PHE A CA 1
ATOM 1568 C C . PHE A 1 197 ? 6.249 -3.238 -4.212 1.00 95.38 197 PHE A C 1
ATOM 1570 O O . PHE A 1 197 ? 5.641 -4.215 -4.644 1.00 95.38 197 PHE A O 1
ATOM 1577 N N . MET A 1 198 ? 7.304 -3.344 -3.404 1.00 95.12 198 MET A N 1
ATOM 1578 C CA . MET A 1 198 ? 7.926 -4.603 -3.005 1.00 95.12 198 MET A CA 1
ATOM 1579 C C . MET A 1 198 ? 7.328 -5.199 -1.724 1.00 95.12 198 MET A C 1
ATOM 1581 O O . MET A 1 198 ? 7.753 -6.269 -1.301 1.00 95.12 198 MET A O 1
ATOM 1585 N N . TYR A 1 199 ? 6.367 -4.553 -1.060 1.00 97.31 199 TYR A N 1
ATOM 1586 C CA . TYR A 1 199 ? 5.805 -5.058 0.196 1.00 97.31 199 TYR A CA 1
ATOM 1587 C C . TYR A 1 199 ? 5.210 -6.465 0.042 1.00 97.31 199 TYR A C 1
ATOM 1589 O O . TYR A 1 199 ? 4.359 -6.673 -0.815 1.00 97.31 199 TYR A O 1
ATOM 1597 N N . LYS A 1 200 ? 5.596 -7.414 0.909 1.00 95.25 200 LYS A N 1
ATOM 1598 C CA . LYS A 1 200 ? 5.040 -8.784 0.969 1.00 95.25 200 LYS A CA 1
ATOM 1599 C C . LYS A 1 200 ? 4.271 -9.071 2.250 1.00 95.25 200 LYS A C 1
ATOM 1601 O O . LYS A 1 200 ? 3.224 -9.703 2.205 1.00 95.25 200 LYS A O 1
ATOM 1606 N N . SER A 1 201 ? 4.812 -8.682 3.404 1.00 95.56 201 SER A N 1
ATOM 1607 C CA . SER A 1 201 ? 4.202 -8.989 4.706 1.00 95.56 201 SER A CA 1
ATOM 1608 C C . SER A 1 201 ? 4.783 -8.134 5.831 1.00 95.56 201 SER A C 1
ATOM 1610 O O . SER A 1 201 ? 5.861 -7.556 5.687 1.00 95.56 201 SER A O 1
ATOM 1612 N N . GLY A 1 202 ? 4.100 -8.105 6.977 1.00 95.00 202 GLY A N 1
ATOM 1613 C CA . GLY A 1 202 ? 4.516 -7.350 8.165 1.00 95.00 202 GLY A CA 1
ATOM 1614 C C . GLY A 1 202 ? 3.907 -5.950 8.206 1.00 95.00 202 GLY A C 1
ATOM 1615 O O . GLY A 1 202 ? 2.945 -5.676 7.497 1.00 95.00 202 GLY A O 1
ATOM 1616 N N . ILE A 1 203 ? 4.428 -5.069 9.058 1.00 96.38 203 ILE A N 1
ATOM 1617 C CA . ILE A 1 203 ? 3.920 -3.699 9.208 1.00 96.38 203 ILE A CA 1
ATOM 1618 C C . ILE A 1 203 ? 4.838 -2.762 8.435 1.00 96.38 203 ILE A C 1
ATOM 1620 O O . ILE A 1 203 ? 5.961 -2.498 8.856 1.00 96.38 203 ILE A O 1
ATOM 1624 N N . TYR A 1 204 ? 4.344 -2.269 7.305 1.00 97.31 204 TYR A N 1
ATOM 1625 C CA . TYR A 1 204 ? 5.058 -1.331 6.459 1.00 97.31 204 TYR A CA 1
ATOM 1626 C C . TYR A 1 204 ? 5.315 -0.004 7.184 1.00 97.31 204 TYR A C 1
ATOM 1628 O O . TYR A 1 204 ? 4.423 0.579 7.814 1.00 97.31 204 TYR A O 1
ATOM 1636 N N . SER A 1 205 ? 6.548 0.464 7.035 1.00 95.44 205 SER A N 1
ATOM 1637 C CA . SER A 1 205 ? 6.981 1.847 7.208 1.00 95.44 205 SER A CA 1
ATOM 1638 C C . SER A 1 205 ? 8.100 2.104 6.210 1.00 95.44 205 SER A C 1
ATOM 1640 O O . SER A 1 205 ? 8.899 1.192 5.962 1.00 95.44 205 SER A O 1
ATOM 1642 N N . TYR A 1 206 ? 8.164 3.317 5.670 1.00 95.75 206 TYR A N 1
ATOM 1643 C CA . TYR A 1 206 ? 9.149 3.686 4.663 1.00 95.75 206 TYR A CA 1
ATOM 1644 C C . TYR A 1 206 ? 10.568 3.382 5.157 1.00 95.75 206 TYR A C 1
ATOM 1646 O O . TYR A 1 206 ? 10.995 3.834 6.223 1.00 95.75 206 TYR A O 1
ATOM 1654 N N . SER A 1 207 ? 11.296 2.565 4.397 1.00 92.19 207 SER A N 1
ATOM 1655 C CA . SER A 1 207 ? 12.595 2.033 4.821 1.00 92.19 207 SER A CA 1
ATOM 1656 C C . SER A 1 207 ? 13.753 3.007 4.590 1.00 92.19 207 SER A C 1
ATOM 1658 O O . SER A 1 207 ? 14.826 2.839 5.175 1.00 92.19 207 SER A O 1
ATOM 1660 N N . GLY A 1 208 ? 13.567 3.998 3.710 1.00 92.12 208 GLY A N 1
ATOM 1661 C CA . GLY A 1 208 ? 14.635 4.876 3.224 1.00 92.12 208 GLY A CA 1
ATOM 1662 C C . GLY A 1 208 ? 15.668 4.180 2.328 1.00 92.12 208 GLY A C 1
ATOM 1663 O O . GLY A 1 208 ? 16.685 4.794 1.998 1.00 92.12 208 GLY A O 1
ATOM 1664 N N . VAL A 1 209 ? 15.445 2.906 1.971 1.00 90.56 209 VAL A N 1
ATOM 1665 C CA . VAL A 1 209 ? 16.320 2.128 1.078 1.00 90.56 209 VAL A CA 1
ATOM 1666 C C . VAL A 1 209 ? 16.194 2.639 -0.350 1.00 90.56 209 VAL A C 1
ATOM 1668 O O . VAL A 1 209 ? 17.205 2.936 -0.984 1.00 90.56 209 VAL A O 1
ATOM 1671 N N . THR A 1 210 ? 14.959 2.789 -0.822 1.00 89.75 210 THR A N 1
ATOM 1672 C CA . THR A 1 210 ? 14.658 3.466 -2.082 1.00 89.75 210 THR A CA 1
ATOM 1673 C C . THR A 1 210 ? 14.728 4.971 -1.879 1.00 89.75 210 THR A C 1
ATOM 1675 O O . THR A 1 210 ? 14.356 5.469 -0.817 1.00 89.75 210 THR A O 1
ATOM 1678 N N . LYS A 1 211 ? 15.143 5.711 -2.901 1.00 85.31 211 LYS A N 1
ATOM 1679 C CA . LYS A 1 211 ? 15.047 7.174 -2.951 1.00 85.31 211 LYS A CA 1
ATOM 1680 C C . LYS A 1 211 ? 14.359 7.552 -4.250 1.00 85.31 211 LYS A C 1
ATOM 1682 O O . LYS A 1 211 ? 14.371 6.760 -5.175 1.00 85.31 211 LYS A O 1
ATOM 1687 N N . GLY A 1 212 ? 13.815 8.756 -4.326 1.00 85.44 212 GLY A N 1
ATOM 1688 C CA . GLY A 1 212 ? 13.241 9.259 -5.566 1.00 85.44 212 GLY A CA 1
ATOM 1689 C C . GLY A 1 212 ? 11.895 9.913 -5.343 1.00 85.44 212 GLY A C 1
ATOM 1690 O O . GLY A 1 212 ? 11.571 10.340 -4.232 1.00 85.44 212 GLY A O 1
ATOM 1691 N N . GLU A 1 213 ? 11.155 10.014 -6.437 1.00 88.38 213 GLU A N 1
ATOM 1692 C CA . GLU A 1 213 ? 9.827 10.602 -6.458 1.00 88.38 213 GLU A CA 1
ATOM 1693 C C . GLU A 1 213 ? 8.828 9.745 -5.681 1.00 88.38 213 GLU A C 1
ATOM 1695 O O . GLU A 1 213 ? 8.995 8.539 -5.477 1.00 88.38 213 GLU A O 1
ATOM 1700 N N . THR A 1 214 ? 7.767 10.404 -5.248 1.00 93.31 214 THR A N 1
ATOM 1701 C CA . THR A 1 214 ? 6.628 9.778 -4.598 1.00 93.31 214 THR A CA 1
ATOM 1702 C C . THR A 1 214 ? 5.361 10.203 -5.308 1.00 93.31 214 THR A C 1
ATOM 1704 O O . THR A 1 214 ? 5.330 11.197 -6.038 1.00 93.31 214 THR A O 1
ATOM 1707 N N . ALA A 1 215 ? 4.300 9.428 -5.123 1.00 93.50 215 ALA A N 1
ATOM 1708 C CA . ALA A 1 215 ? 3.018 9.740 -5.725 1.00 93.50 215 ALA A CA 1
ATOM 1709 C C . ALA A 1 215 ? 1.867 9.440 -4.770 1.00 93.50 215 ALA A C 1
ATOM 1711 O O . ALA A 1 215 ? 1.975 8.611 -3.866 1.00 93.50 215 ALA A O 1
ATOM 1712 N N . SER A 1 216 ? 0.762 10.160 -4.944 1.00 94.62 216 SER A N 1
ATOM 1713 C CA . SER A 1 216 ? -0.401 10.029 -4.075 1.00 94.62 216 SER A CA 1
ATOM 1714 C C . SER A 1 216 ? -1.295 8.868 -4.516 1.00 94.62 216 SER A C 1
ATOM 1716 O O . SER A 1 216 ? -1.623 8.683 -5.694 1.00 94.62 216 SER A O 1
ATOM 1718 N N . HIS A 1 217 ? -1.715 8.074 -3.536 1.00 96.50 217 HIS A N 1
ATOM 1719 C CA . HIS A 1 217 ? -2.494 6.858 -3.725 1.00 96.50 217 HIS A CA 1
ATOM 1720 C C . HIS A 1 217 ? -3.661 6.799 -2.751 1.00 96.50 217 HIS A C 1
ATOM 1722 O O . HIS A 1 217 ? -3.524 7.134 -1.575 1.00 96.50 217 HIS A O 1
ATOM 1728 N N . SER A 1 218 ? -4.816 6.339 -3.227 1.00 95.94 218 SER A N 1
ATOM 1729 C CA . SER A 1 218 ? -6.011 6.188 -2.399 1.00 95.94 218 SER A CA 1
ATOM 1730 C C . SER A 1 218 ? -6.276 4.722 -2.130 1.00 95.94 218 SER A C 1
ATOM 1732 O O . SER A 1 218 ? -6.410 3.919 -3.050 1.00 95.94 218 SER A O 1
ATOM 1734 N N . VAL A 1 219 ? -6.424 4.399 -0.854 1.00 96.56 219 VAL A N 1
ATOM 1735 C CA . VAL A 1 219 ? -6.579 3.038 -0.346 1.00 96.56 219 VAL A CA 1
ATOM 1736 C C . VAL A 1 219 ? -7.776 2.944 0.593 1.00 96.56 219 VAL A C 1
ATOM 1738 O O . VAL A 1 219 ? -8.331 3.953 1.027 1.00 96.56 219 VAL A O 1
ATOM 1741 N N . ARG A 1 220 ? -8.201 1.722 0.919 1.00 94.88 220 ARG A N 1
ATOM 1742 C CA . ARG A 1 220 ? -9.331 1.466 1.823 1.00 94.88 220 ARG A CA 1
ATOM 1743 C C . ARG A 1 220 ? -8.852 0.975 3.178 1.00 94.88 220 ARG A C 1
ATOM 1745 O O . ARG A 1 220 ? -8.320 -0.126 3.272 1.00 94.88 220 ARG A O 1
ATOM 1752 N N . ILE A 1 221 ? -9.122 1.727 4.241 1.00 95.50 221 ILE A N 1
ATOM 1753 C CA . ILE A 1 221 ? -8.920 1.241 5.610 1.00 95.50 221 ILE A CA 1
ATOM 1754 C C . ILE A 1 221 ? -10.115 0.360 5.990 1.00 95.50 221 ILE A C 1
ATOM 1756 O O . ILE A 1 221 ? -11.261 0.822 6.012 1.00 95.50 221 ILE A O 1
ATOM 1760 N N . ILE A 1 222 ? -9.834 -0.908 6.296 1.00 94.31 222 ILE A N 1
ATOM 1761 C CA . ILE A 1 222 ? -10.837 -1.938 6.630 1.00 94.31 222 ILE A CA 1
ATOM 1762 C C . ILE A 1 222 ? -10.648 -2.533 8.032 1.00 94.31 222 ILE A C 1
ATOM 1764 O O . ILE A 1 222 ? -11.447 -3.360 8.477 1.00 94.31 222 ILE A O 1
ATOM 1768 N N . GLY A 1 223 ? -9.598 -2.125 8.743 1.00 95.00 223 GLY A N 1
ATOM 1769 C CA . GLY A 1 223 ? -9.328 -2.614 10.084 1.00 95.00 223 GLY A CA 1
ATOM 1770 C C . GLY A 1 223 ? -8.117 -1.981 10.749 1.00 95.00 223 GLY A C 1
ATOM 1771 O O . GLY A 1 223 ? -7.467 -1.101 10.191 1.00 95.00 223 GLY A O 1
ATOM 1772 N N . TRP A 1 224 ? -7.802 -2.450 11.949 1.00 96.94 224 TRP A N 1
ATOM 1773 C CA . TRP A 1 224 ? -6.599 -2.092 12.693 1.00 96.94 224 TRP A CA 1
ATOM 1774 C C . TRP A 1 224 ? -6.199 -3.216 13.641 1.00 96.94 224 TRP A C 1
ATOM 1776 O O . TRP A 1 224 ? -6.985 -4.108 13.964 1.00 96.94 224 TRP A O 1
ATOM 1786 N N . GLY A 1 225 ? -4.969 -3.153 14.129 1.00 96.44 225 GLY A N 1
ATOM 1787 C CA . GLY A 1 225 ? -4.492 -4.067 15.152 1.00 96.44 225 GLY A CA 1
ATOM 1788 C C . GLY A 1 225 ? -3.176 -3.623 15.752 1.00 96.44 225 GLY A C 1
ATOM 1789 O O . GLY A 1 225 ? -2.768 -2.459 15.630 1.00 96.44 225 GLY A O 1
ATOM 1790 N N . GLU A 1 226 ? -2.533 -4.580 16.402 1.00 95.25 226 GLU A N 1
ATOM 1791 C CA . GLU A 1 226 ? -1.170 -4.494 16.897 1.00 95.25 226 GLU A CA 1
ATOM 1792 C C . GLU A 1 226 ? -0.505 -5.864 16.766 1.00 95.25 226 GLU A C 1
ATOM 1794 O O . GLU A 1 226 ? -1.113 -6.873 17.128 1.00 95.25 226 GLU A O 1
ATOM 1799 N N . ASP A 1 227 ? 0.709 -5.916 16.226 1.00 91.62 227 ASP A N 1
ATOM 1800 C CA . ASP A 1 227 ? 1.483 -7.156 16.159 1.00 91.62 227 ASP A CA 1
ATOM 1801 C C . ASP A 1 227 ? 2.669 -7.071 17.139 1.00 91.62 227 ASP A C 1
ATOM 1803 O O . ASP A 1 227 ? 3.257 -5.996 17.320 1.00 91.62 227 ASP A O 1
ATOM 1807 N N . PRO A 1 228 ? 2.996 -8.169 17.842 1.00 86.56 228 PRO A N 1
ATOM 1808 C CA . PRO A 1 228 ? 4.100 -8.183 18.791 1.00 86.56 228 PRO A CA 1
ATOM 1809 C C . PRO A 1 228 ? 5.444 -8.073 18.060 1.00 86.56 228 PRO A C 1
ATOM 1811 O O . PRO A 1 228 ? 5.650 -8.709 17.028 1.00 86.56 228 PRO A O 1
ATOM 1814 N N . LEU A 1 229 ? 6.384 -7.318 18.634 1.00 76.12 229 LEU A N 1
ATOM 1815 C CA . LEU A 1 229 ? 7.786 -7.313 18.214 1.00 76.12 229 LEU A CA 1
ATOM 1816 C C . LEU A 1 229 ? 8.663 -7.914 19.320 1.00 76.12 229 LEU A C 1
ATOM 1818 O O . LEU A 1 229 ? 8.517 -7.519 20.482 1.00 76.12 229 LEU A O 1
ATOM 1822 N N . PRO A 1 230 ? 9.594 -8.832 18.995 1.00 74.75 230 PRO A N 1
ATOM 1823 C CA . PRO A 1 230 ? 10.533 -9.368 19.973 1.00 74.75 230 PRO A CA 1
ATOM 1824 C C . PRO A 1 230 ? 11.301 -8.249 20.689 1.00 74.75 230 PRO A C 1
ATOM 1826 O O . PRO A 1 230 ? 11.932 -7.410 20.052 1.00 74.75 230 PRO A O 1
ATOM 1829 N N . GLY A 1 231 ? 11.236 -8.228 22.023 1.00 73.06 231 GLY A N 1
ATOM 1830 C CA . GLY A 1 231 ? 11.965 -7.254 22.843 1.00 73.06 231 GLY A CA 1
ATOM 1831 C C . GLY A 1 231 ? 11.445 -5.813 22.765 1.00 73.06 231 GLY A C 1
ATOM 1832 O O . GLY A 1 231 ? 12.164 -4.894 23.145 1.00 73.06 231 GLY A O 1
ATOM 1833 N N . SER A 1 232 ? 10.226 -5.580 22.267 1.00 79.69 232 SER A N 1
ATOM 1834 C CA . SER A 1 232 ? 9.641 -4.238 22.137 1.00 79.69 232 SER A CA 1
ATOM 1835 C C . SER A 1 232 ? 8.138 -4.219 22.426 1.00 79.69 232 SER A C 1
ATOM 1837 O O . SER A 1 232 ? 7.490 -5.257 22.559 1.00 79.69 232 SER A O 1
ATOM 1839 N N . ARG A 1 233 ? 7.567 -3.013 22.555 1.00 84.75 233 ARG A N 1
ATOM 1840 C CA . ARG A 1 233 ? 6.107 -2.847 22.644 1.00 84.75 233 ARG A CA 1
ATOM 1841 C C . ARG A 1 233 ? 5.453 -3.280 21.320 1.00 84.75 233 ARG A C 1
ATOM 1843 O O . ARG A 1 233 ? 6.081 -3.103 20.274 1.00 84.75 233 ARG A O 1
ATOM 1850 N N . PRO A 1 234 ? 4.207 -3.792 21.344 1.00 90.31 234 PRO A N 1
ATOM 1851 C CA . PRO A 1 234 ? 3.468 -4.110 20.125 1.00 90.31 234 PRO A CA 1
ATOM 1852 C C . PRO A 1 234 ? 3.396 -2.910 19.180 1.00 90.31 234 PRO A C 1
ATOM 1854 O O . PRO A 1 234 ? 3.184 -1.774 19.619 1.00 90.31 234 PRO A O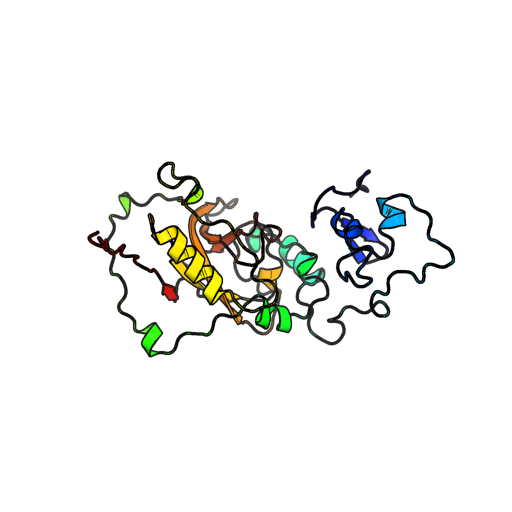 1
ATOM 1857 N N . VAL A 1 235 ? 3.555 -3.161 17.882 1.00 92.81 235 VAL A N 1
ATOM 1858 C CA . VAL A 1 235 ? 3.460 -2.119 16.858 1.00 92.81 235 VAL A CA 1
ATOM 1859 C C . VAL A 1 235 ? 2.055 -2.101 16.301 1.00 92.81 235 VAL A C 1
ATOM 1861 O O . VAL A 1 235 ? 1.527 -3.110 15.837 1.00 92.81 235 VAL A O 1
ATOM 1864 N N . LYS A 1 236 ? 1.441 -0.924 16.369 1.00 95.94 236 LYS A N 1
ATOM 1865 C CA . LYS A 1 236 ? 0.084 -0.676 15.897 1.00 95.94 236 LYS A CA 1
ATOM 1866 C C . LYS A 1 236 ? 0.074 -0.529 14.382 1.00 95.94 236 LYS A C 1
ATOM 1868 O O . LYS A 1 236 ? 0.954 0.120 13.819 1.00 95.94 236 LYS A O 1
ATOM 1873 N N . TYR A 1 237 ? -0.968 -1.053 13.748 1.00 97.62 237 TYR A N 1
ATOM 1874 C CA . TYR A 1 237 ? -1.147 -0.940 12.304 1.00 97.62 237 TYR A CA 1
ATOM 1875 C C . TYR A 1 237 ? -2.590 -0.609 11.907 1.00 97.62 237 TYR A C 1
ATOM 1877 O O . TYR A 1 237 ? -3.532 -0.884 12.664 1.00 97.62 237 TYR A O 1
ATOM 1885 N N . TRP A 1 238 ? -2.744 -0.030 10.716 1.00 98.12 238 TRP A N 1
ATOM 1886 C CA . TRP A 1 238 ? -3.978 -0.020 9.928 1.00 98.12 238 TRP A CA 1
ATOM 1887 C C . TRP A 1 238 ? -3.973 -1.218 8.982 1.00 98.12 238 TRP A C 1
ATOM 1889 O O . TRP A 1 238 ? -2.947 -1.501 8.369 1.00 98.12 238 TRP A O 1
ATOM 1899 N N . LEU A 1 239 ? -5.096 -1.932 8.883 1.00 97.69 239 LEU A N 1
ATOM 1900 C CA . LEU A 1 23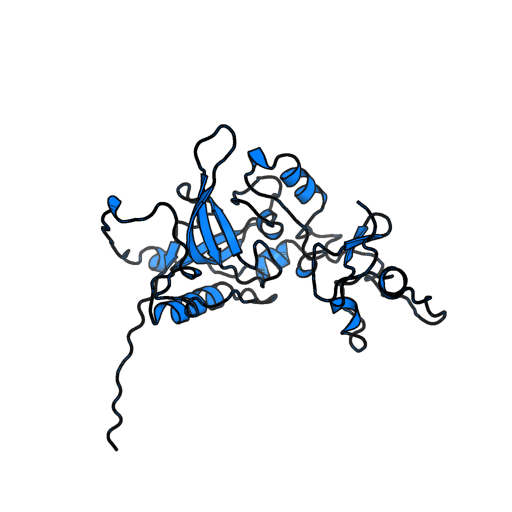9 ? -5.309 -2.966 7.871 1.00 97.69 239 LEU A CA 1
ATOM 1901 C C . LEU A 1 239 ? -5.937 -2.314 6.644 1.00 97.69 239 LEU A C 1
ATOM 1903 O O . LEU A 1 239 ? -7.032 -1.743 6.734 1.00 97.69 239 LEU A O 1
ATOM 1907 N N . VAL A 1 240 ? -5.250 -2.422 5.515 1.00 97.94 240 VAL A N 1
ATOM 1908 C CA . VAL A 1 240 ? -5.569 -1.666 4.312 1.00 97.94 240 VAL A CA 1
ATOM 1909 C C . VAL A 1 240 ? -5.790 -2.610 3.136 1.00 97.94 240 VAL A C 1
ATOM 1911 O O . VAL A 1 240 ? -5.005 -3.526 2.906 1.00 97.94 240 VAL A O 1
ATOM 1914 N N . ALA A 1 241 ? -6.870 -2.376 2.393 1.00 96.81 241 ALA A N 1
ATOM 1915 C CA . ALA A 1 241 ? -7.131 -3.006 1.108 1.00 96.81 241 ALA A CA 1
ATOM 1916 C C . ALA A 1 241 ? -6.622 -2.119 -0.031 1.00 96.81 241 ALA A C 1
ATOM 1918 O O . ALA A 1 241 ? -7.012 -0.949 -0.130 1.00 96.81 241 ALA A O 1
ATOM 1919 N N . ASN A 1 242 ? -5.757 -2.691 -0.869 1.00 96.44 242 ASN A N 1
ATOM 1920 C CA . ASN A 1 242 ? -5.166 -2.022 -2.021 1.00 96.44 242 ASN A CA 1
ATOM 1921 C C . ASN A 1 242 ? -6.008 -2.249 -3.296 1.00 96.44 242 ASN A C 1
ATOM 1923 O O . ASN A 1 242 ? -7.061 -2.891 -3.259 1.00 96.44 242 ASN A O 1
ATOM 1927 N N . SER A 1 243 ? -5.546 -1.705 -4.422 1.00 95.12 243 SER A N 1
ATOM 1928 C CA . SER A 1 243 ? -6.152 -1.828 -5.752 1.00 95.12 243 SER A CA 1
ATOM 1929 C C . SER A 1 243 ? -5.170 -2.363 -6.806 1.00 95.12 243 SER A C 1
ATOM 1931 O O . SER A 1 243 ? -5.291 -2.035 -7.983 1.00 95.12 243 SER A O 1
ATOM 1933 N N . TRP A 1 244 ? -4.190 -3.175 -6.395 1.00 94.38 244 TRP A N 1
ATOM 1934 C CA . TRP A 1 244 ? -3.156 -3.767 -7.266 1.00 94.38 244 TRP A CA 1
ATOM 1935 C C . TRP A 1 244 ? -3.312 -5.285 -7.449 1.00 94.38 244 TRP A C 1
ATOM 1937 O O . TRP A 1 244 ? -2.341 -5.982 -7.722 1.00 94.38 244 TRP A O 1
ATOM 1947 N N . GLY A 1 245 ? -4.529 -5.806 -7.268 1.00 90.25 245 GLY A N 1
ATOM 1948 C CA . GLY A 1 245 ? -4.802 -7.237 -7.384 1.00 90.25 245 GLY A CA 1
ATOM 1949 C C . GLY A 1 245 ? -4.494 -8.028 -6.113 1.00 90.25 245 GLY A C 1
ATOM 1950 O O . GLY A 1 245 ? -3.968 -7.501 -5.133 1.00 90.25 245 GLY A O 1
ATOM 1951 N N . LYS A 1 246 ? -4.909 -9.301 -6.108 1.00 88.69 246 LYS A N 1
ATOM 1952 C CA . LYS A 1 246 ? -4.761 -10.200 -4.951 1.00 88.69 246 LYS A CA 1
ATOM 1953 C C . LYS A 1 246 ? -3.363 -10.816 -4.856 1.00 88.69 246 LYS A C 1
ATOM 1955 O O . LYS A 1 246 ? -2.986 -11.230 -3.769 1.00 88.69 246 LYS A O 1
ATOM 1960 N N . ASP A 1 247 ? -2.598 -10.822 -5.940 1.00 85.12 247 ASP A N 1
ATOM 1961 C CA . ASP A 1 247 ? -1.267 -11.445 -5.973 1.00 85.12 247 ASP A CA 1
ATOM 1962 C C . ASP A 1 247 ? -0.211 -10.591 -5.249 1.00 85.12 247 ASP A C 1
ATOM 1964 O O . ASP A 1 247 ? 0.813 -11.093 -4.793 1.00 85.12 247 ASP A O 1
ATOM 1968 N N . TRP A 1 248 ? -0.493 -9.299 -5.061 1.00 93.00 248 TRP A N 1
ATOM 1969 C CA . TRP A 1 248 ? 0.377 -8.375 -4.343 1.00 93.00 248 TRP A CA 1
ATOM 1970 C C . TRP A 1 248 ? 0.159 -8.415 -2.820 1.00 93.00 248 TRP A C 1
ATOM 1972 O O . TRP A 1 248 ? -0.975 -8.377 -2.341 1.00 93.00 248 TRP A O 1
ATOM 1982 N N . GLY A 1 249 ? 1.237 -8.403 -2.032 1.00 95.81 249 GLY A N 1
ATOM 1983 C CA . GLY A 1 249 ? 1.180 -8.283 -0.571 1.00 95.81 249 GLY A CA 1
ATOM 1984 C C . GLY A 1 249 ? 0.509 -9.474 0.127 1.00 95.81 249 GLY A C 1
ATOM 1985 O O . GLY A 1 249 ? 0.725 -10.634 -0.217 1.00 95.81 249 GLY A O 1
ATOM 1986 N N . GLU A 1 250 ? -0.323 -9.194 1.133 1.00 96.25 250 GLU A N 1
ATOM 1987 C CA . GLU A 1 250 ? -1.068 -10.201 1.899 1.00 96.25 250 GLU A CA 1
ATOM 1988 C C . GLU A 1 250 ? -2.465 -10.432 1.282 1.00 96.25 250 GLU A C 1
ATOM 1990 O O . GLU A 1 250 ? -3.484 -10.047 1.861 1.00 96.25 250 GLU A O 1
ATOM 1995 N N . ASN A 1 251 ? -2.532 -11.054 0.097 1.00 94.19 251 ASN A N 1
ATOM 1996 C CA . ASN A 1 251 ? -3.762 -11.228 -0.702 1.00 94.19 251 ASN A CA 1
ATOM 1997 C C . ASN A 1 251 ? -4.399 -9.896 -1.152 1.00 94.19 251 ASN A C 1
ATOM 1999 O O . ASN A 1 251 ? -5.612 -9.686 -1.024 1.00 94.19 251 ASN A O 1
ATOM 2003 N N . GLY A 1 252 ? -3.575 -8.962 -1.624 1.00 94.94 252 GLY A N 1
ATOM 2004 C CA . GLY A 1 252 ? -3.982 -7.614 -2.018 1.00 94.94 252 GLY A CA 1
ATOM 2005 C C . GLY A 1 252 ? -4.163 -6.643 -0.848 1.00 94.94 252 GLY A C 1
ATOM 2006 O O . GLY A 1 252 ? -4.650 -5.519 -1.017 1.00 94.94 252 GLY A O 1
ATOM 2007 N N . LEU A 1 253 ? -3.799 -7.080 0.358 1.00 97.88 253 LEU A N 1
ATOM 2008 C CA . LEU A 1 253 ? -3.839 -6.288 1.579 1.00 97.88 253 LEU A CA 1
ATOM 2009 C C . LEU A 1 253 ? -2.432 -5.957 2.048 1.00 97.88 253 LEU A C 1
ATOM 2011 O O . LEU A 1 253 ? -1.463 -6.642 1.729 1.00 97.88 253 LEU A O 1
ATOM 2015 N N . PHE A 1 254 ? -2.345 -4.930 2.878 1.00 98.25 254 PHE A N 1
ATOM 2016 C CA . PHE A 1 254 ? -1.132 -4.625 3.610 1.00 98.25 254 PHE A CA 1
ATOM 2017 C C . PHE A 1 254 ? -1.460 -4.016 4.965 1.00 98.25 254 PHE A C 1
ATOM 2019 O O . PHE A 1 254 ? -2.562 -3.507 5.212 1.00 98.25 254 PHE A O 1
ATOM 2026 N N . LYS A 1 255 ? -0.478 -4.076 5.858 1.00 98.19 255 LYS A N 1
ATOM 2027 C CA . LYS A 1 255 ? -0.503 -3.371 7.135 1.00 98.19 255 LYS A CA 1
ATOM 2028 C C . LYS A 1 255 ? 0.485 -2.221 7.076 1.00 98.19 255 LYS A C 1
ATOM 2030 O O . LYS A 1 255 ? 1.627 -2.420 6.681 1.00 98.19 255 LYS A O 1
ATOM 2035 N N . ILE A 1 256 ? 0.068 -1.048 7.528 1.00 97.94 256 ILE A N 1
ATOM 2036 C CA . ILE A 1 256 ? 0.915 0.148 7.619 1.00 97.94 256 ILE A CA 1
ATOM 2037 C C . ILE A 1 256 ? 0.894 0.696 9.038 1.00 97.94 256 ILE A C 1
ATOM 2039 O O . ILE A 1 256 ? -0.124 0.602 9.733 1.00 97.94 256 ILE A O 1
ATOM 2043 N N . ARG A 1 257 ? 2.032 1.229 9.486 1.00 96.94 257 ARG A N 1
ATOM 2044 C CA . ARG A 1 257 ? 2.216 1.742 10.843 1.00 96.94 257 ARG A CA 1
ATOM 2045 C C . ARG A 1 257 ? 1.163 2.799 11.194 1.00 96.94 257 ARG A C 1
ATOM 2047 O O . ARG A 1 257 ? 0.937 3.756 10.463 1.00 96.94 257 ARG A O 1
ATOM 2054 N N . ARG A 1 258 ? 0.516 2.611 12.345 1.00 96.69 258 ARG A N 1
ATOM 2055 C CA . ARG A 1 258 ? -0.581 3.456 12.842 1.00 96.69 258 ARG A CA 1
ATOM 2056 C C . ARG A 1 258 ? -0.149 4.303 14.032 1.00 96.69 258 ARG A C 1
ATOM 2058 O O . ARG A 1 258 ? 0.534 3.815 14.933 1.00 96.69 258 ARG A O 1
ATOM 2065 N N . GLY A 1 259 ? -0.650 5.534 14.085 1.00 95.19 259 GLY A N 1
ATOM 2066 C CA . GLY A 1 259 ? -0.403 6.514 15.142 1.00 95.19 259 GLY A CA 1
ATOM 2067 C C . GLY A 1 259 ? 0.863 7.345 14.940 1.00 95.19 259 GLY A C 1
ATOM 2068 O O . GLY A 1 259 ? 1.274 8.045 15.862 1.00 95.19 259 GLY A O 1
ATOM 2069 N N . THR A 1 260 ? 1.494 7.242 13.770 1.00 95.56 260 THR A N 1
ATOM 2070 C CA . THR A 1 260 ? 2.667 8.035 13.372 1.00 95.56 260 THR A CA 1
ATOM 2071 C C . THR A 1 260 ? 2.431 8.818 12.083 1.00 95.56 260 THR A C 1
ATOM 2073 O O . THR A 1 260 ? 3.372 9.424 11.585 1.00 95.56 260 THR A O 1
ATOM 2076 N N . ASN A 1 261 ? 1.203 8.802 11.543 1.00 96.25 261 ASN A N 1
ATOM 2077 C CA . ASN 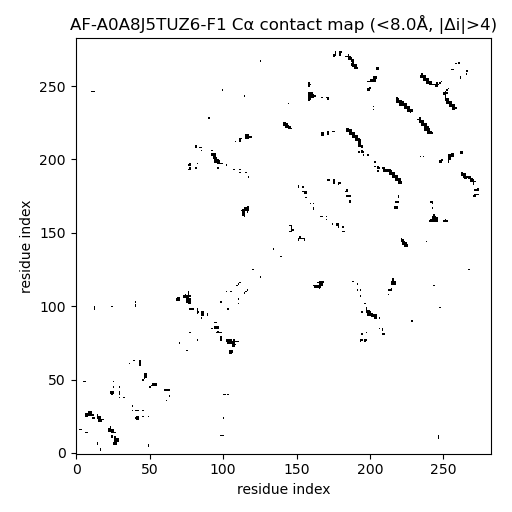A 1 261 ? 0.880 9.331 10.219 1.00 96.25 261 ASN A CA 1
ATOM 2078 C C . ASN A 1 261 ? 1.844 8.835 9.120 1.00 96.25 261 ASN A C 1
ATOM 2080 O O . ASN A 1 261 ? 2.303 9.610 8.282 1.00 96.25 261 ASN A O 1
ATOM 2084 N N . GLU A 1 262 ? 2.188 7.544 9.164 1.00 97.25 262 GLU A N 1
ATOM 2085 C CA . GLU A 1 262 ? 3.105 6.913 8.211 1.00 97.25 262 GLU A CA 1
ATOM 2086 C C . GLU A 1 262 ? 2.615 7.130 6.777 1.00 97.25 262 GLU A C 1
ATOM 2088 O O . GLU A 1 262 ? 1.439 6.892 6.483 1.00 97.25 262 GLU A O 1
ATOM 2093 N N . SER A 1 263 ? 3.498 7.616 5.898 1.00 95.56 263 SER A N 1
ATOM 2094 C CA . SER A 1 263 ? 3.145 7.980 4.520 1.00 95.56 263 SER A CA 1
ATOM 2095 C C . SER A 1 263 ? 1.915 8.902 4.416 1.00 95.56 263 SER A C 1
ATOM 2097 O O . SER A 1 263 ? 1.160 8.843 3.450 1.00 95.56 263 SER A O 1
ATOM 2099 N N . GLY A 1 264 ? 1.642 9.719 5.437 1.00 95.06 264 GLY A N 1
ATOM 2100 C CA . GLY A 1 264 ? 0.510 10.645 5.445 1.00 95.06 264 GLY A CA 1
ATOM 2101 C C . GLY A 1 264 ? -0.878 9.998 5.539 1.00 95.06 264 GLY A C 1
ATOM 2102 O O . GLY A 1 264 ? -1.866 10.730 5.450 1.00 95.06 264 GLY A O 1
ATOM 2103 N N . ILE A 1 265 ? -0.990 8.678 5.754 1.00 96.19 265 ILE A N 1
ATOM 2104 C CA . ILE A 1 265 ? -2.262 7.931 5.661 1.00 96.19 265 ILE A CA 1
ATOM 2105 C C . ILE A 1 265 ? -3.362 8.413 6.629 1.00 96.19 265 ILE A C 1
ATOM 2107 O O . ILE A 1 265 ? -4.548 8.167 6.411 1.00 96.19 265 ILE A O 1
ATOM 2111 N N . GLU A 1 266 ? -2.997 9.109 7.706 1.00 94.69 266 GLU A N 1
ATOM 2112 C CA . GLU A 1 266 ? -3.923 9.618 8.728 1.00 94.69 266 GLU A CA 1
ATOM 2113 C C . GLU A 1 266 ? -4.332 11.081 8.471 1.00 94.69 266 GLU A C 1
ATOM 2115 O O . GLU A 1 266 ? -5.165 11.622 9.196 1.00 94.69 266 GLU A O 1
ATOM 2120 N N . THR A 1 267 ? -3.775 11.714 7.432 1.00 90.69 267 THR A N 1
ATOM 2121 C CA . THR A 1 267 ? -3.968 13.140 7.113 1.00 90.69 267 THR A CA 1
ATOM 2122 C C . THR A 1 267 ? -5.317 13.400 6.461 1.00 90.69 267 THR A C 1
ATOM 2124 O O . THR A 1 267 ? -6.044 14.307 6.862 1.00 90.69 267 THR A O 1
ATOM 2127 N N . PHE A 1 268 ? -5.662 12.605 5.445 1.00 89.38 268 PHE A N 1
ATOM 2128 C CA . PHE A 1 268 ? -6.867 12.811 4.652 1.00 89.38 268 PHE A CA 1
ATOM 2129 C C . PHE A 1 268 ? -7.639 11.503 4.503 1.00 89.38 268 PHE A C 1
ATOM 2131 O O . PHE A 1 268 ? -7.356 10.667 3.642 1.00 89.38 268 PHE A O 1
ATOM 2138 N N . VAL A 1 269 ? -8.629 11.336 5.383 1.00 90.25 269 VAL A N 1
ATOM 2139 C CA . VAL A 1 269 ? -9.498 10.159 5.440 1.00 90.25 269 VAL A CA 1
ATOM 2140 C C . VAL A 1 269 ? -10.931 10.575 5.127 1.00 90.25 269 VAL A C 1
ATOM 2142 O O . VAL A 1 269 ? -11.562 11.317 5.878 1.00 90.25 269 VAL A O 1
ATOM 2145 N N . LEU A 1 270 ? -11.462 10.061 4.021 1.00 87.38 270 LEU A N 1
ATOM 2146 C CA . LEU A 1 270 ? -12.820 10.307 3.561 1.00 87.38 270 LEU A CA 1
ATOM 2147 C C . LEU A 1 270 ? -13.746 9.139 3.885 1.00 87.38 270 LEU A C 1
ATOM 2149 O O . LEU A 1 270 ? -13.431 7.961 3.708 1.00 87.38 270 LEU A O 1
ATOM 2153 N N . ALA A 1 271 ? -14.948 9.492 4.317 1.00 83.06 271 ALA A N 1
ATOM 2154 C CA . ALA A 1 271 ? -16.032 8.572 4.593 1.00 83.06 271 ALA A CA 1
ATOM 2155 C C . ALA A 1 271 ? -17.300 9.073 3.904 1.00 83.06 271 ALA A C 1
ATOM 2157 O O . ALA A 1 271 ? -17.653 10.244 4.013 1.00 83.06 271 ALA A O 1
ATOM 2158 N N . VAL A 1 272 ? -18.021 8.171 3.241 1.00 77.56 272 VAL A N 1
ATOM 2159 C CA . VAL A 1 272 ? -19.305 8.481 2.601 1.00 77.56 272 VAL A CA 1
ATOM 2160 C C . VAL A 1 272 ? -20.436 7.909 3.448 1.00 77.56 272 VAL A C 1
ATOM 2162 O O . VAL A 1 272 ? -20.300 6.831 4.017 1.00 77.56 272 VAL A O 1
ATOM 2165 N N . ARG A 1 273 ? -21.57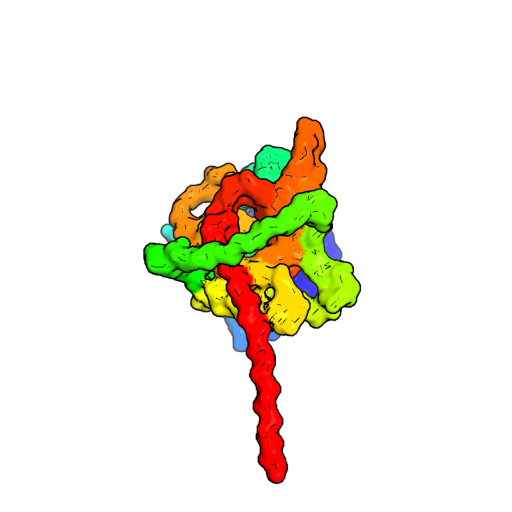4 8.602 3.539 1.00 75.06 273 ARG A N 1
ATOM 2166 C CA . ARG A 1 273 ? -22.812 8.046 4.105 1.00 75.06 273 ARG A CA 1
ATOM 2167 C C . ARG A 1 273 ? -23.829 7.876 2.985 1.00 75.06 273 ARG A C 1
ATOM 2169 O O . ARG A 1 273 ? -24.321 8.868 2.457 1.00 75.06 273 ARG A O 1
ATOM 2176 N N . VAL A 1 274 ? -24.165 6.633 2.652 1.00 73.00 274 VAL A N 1
ATOM 2177 C CA . VAL A 1 274 ? -25.172 6.342 1.625 1.00 73.00 274 VAL A CA 1
ATOM 2178 C C . VAL A 1 274 ? -26.576 6.486 2.221 1.00 73.00 274 VAL A C 1
ATOM 2180 O O . VAL A 1 274 ? -26.840 6.009 3.327 1.00 73.00 274 VAL A O 1
ATOM 2183 N N . ARG A 1 275 ? -27.482 7.162 1.505 1.00 73.25 275 ARG A N 1
ATOM 2184 C CA . ARG A 1 275 ? -28.919 7.210 1.817 1.00 73.25 275 ARG A CA 1
ATOM 2185 C C . ARG A 1 275 ? -29.682 6.496 0.705 1.00 73.25 275 ARG A C 1
ATOM 2187 O O . ARG A 1 275 ? -29.565 6.885 -0.450 1.00 73.25 275 ARG A O 1
ATOM 2194 N N . LEU A 1 276 ? -30.465 5.479 1.059 1.00 69.75 276 LEU A N 1
ATOM 2195 C CA . LEU A 1 276 ? -31.401 4.841 0.134 1.00 69.75 276 LEU A CA 1
ATOM 2196 C C . LEU A 1 276 ? -32.694 5.665 0.114 1.00 69.75 276 LEU A C 1
ATOM 2198 O O . LEU A 1 276 ? -33.327 5.839 1.155 1.00 69.75 276 LEU A O 1
ATOM 2202 N N . ALA A 1 277 ? -33.057 6.204 -1.049 1.00 68.69 277 ALA A N 1
ATOM 2203 C CA . ALA A 1 277 ? -34.352 6.841 -1.254 1.00 68.69 277 ALA A CA 1
ATOM 2204 C C . ALA A 1 277 ? -35.361 5.778 -1.707 1.00 68.69 277 ALA A C 1
ATOM 2206 O O . ALA A 1 277 ? -35.155 5.123 -2.728 1.00 68.69 277 ALA A O 1
ATOM 2207 N N . ASN A 1 278 ? -36.448 5.601 -0.955 1.00 61.66 278 ASN A N 1
ATOM 2208 C CA . ASN A 1 278 ? -37.554 4.737 -1.362 1.00 61.66 278 ASN A CA 1
ATOM 2209 C C . ASN A 1 278 ? -38.426 5.497 -2.368 1.00 61.66 278 ASN A C 1
ATOM 2211 O O . ASN A 1 278 ? -39.324 6.236 -1.969 1.00 61.66 278 ASN A O 1
ATOM 2215 N N . TYR A 1 279 ? -38.169 5.327 -3.663 1.00 53.34 279 TYR A N 1
ATOM 2216 C CA . TYR A 1 279 ? -39.125 5.734 -4.689 1.00 53.34 279 TYR A CA 1
ATOM 2217 C C . TYR A 1 279 ? -40.161 4.620 -4.852 1.00 53.34 279 TYR A C 1
ATOM 2219 O O . TYR A 1 279 ? -39.892 3.589 -5.464 1.00 53.34 279 TYR A O 1
ATOM 2227 N N . VAL A 1 280 ? -41.345 4.817 -4.271 1.00 52.38 280 VAL A N 1
ATOM 2228 C CA . VAL A 1 280 ? -42.533 4.043 -4.642 1.00 52.38 280 VAL A CA 1
ATOM 2229 C C . VAL A 1 280 ? -43.042 4.655 -5.941 1.00 52.38 280 VAL A C 1
ATOM 2231 O O . VAL A 1 280 ? -43.672 5.710 -5.923 1.00 52.38 280 VAL A O 1
ATOM 2234 N N . TYR A 1 281 ? -42.733 4.032 -7.075 1.00 55.06 281 TYR A N 1
ATOM 2235 C CA . TYR A 1 281 ? -43.474 4.313 -8.299 1.00 55.06 281 TYR A CA 1
ATOM 2236 C C . TYR A 1 281 ? -44.858 3.686 -8.119 1.00 55.06 281 TYR A C 1
ATOM 2238 O O . TYR A 1 281 ? -44.989 2.463 -8.093 1.00 55.06 281 TYR A O 1
ATOM 2246 N N . GLY A 1 282 ? -45.860 4.531 -7.868 1.00 52.50 282 GLY A 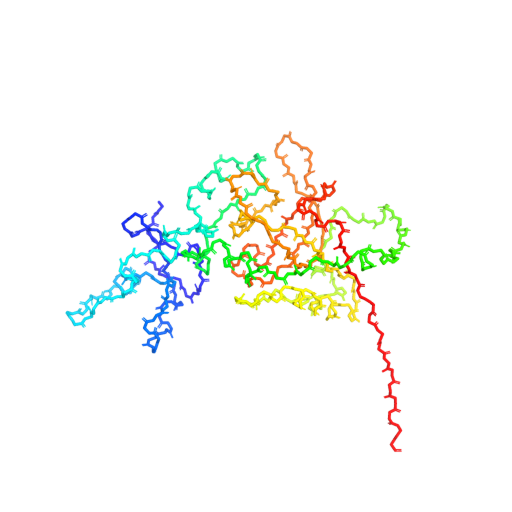N 1
ATOM 2247 C CA . GLY A 1 282 ? -47.260 4.119 -7.873 1.00 52.50 282 GLY A CA 1
ATOM 2248 C C . GLY A 1 282 ? -47.617 3.574 -9.252 1.00 52.50 282 GLY A C 1
ATOM 2249 O O . GLY A 1 282 ? -47.259 4.189 -10.256 1.00 52.50 282 GLY A O 1
ATOM 2250 N N . VAL A 1 283 ? -48.240 2.395 -9.260 1.00 53.38 283 VAL A N 1
ATOM 2251 C CA . VAL A 1 283 ? -48.740 1.703 -10.457 1.00 53.38 283 VAL A CA 1
ATOM 2252 C C . VAL A 1 283 ? -49.957 2.432 -11.010 1.00 53.38 283 VAL A C 1
ATOM 2254 O O . VAL A 1 283 ? -50.792 2.856 -10.178 1.00 53.38 283 VAL A O 1
#

Solvent-accessible surface area (backbone atoms only — not comparable to full-atom values): 16529 Å² total; per-residue (Å²): 132,80,80,72,94,66,57,36,91,46,84,43,73,87,37,55,46,78,55,89,98,42,81,35,47,36,30,45,66,71,65,76,50,87,89,49,100,74,65,89,67,46,40,74,53,38,54,42,80,55,68,69,43,78,84,57,96,84,56,89,59,66,74,52,65,88,77,54,52,83,16,74,92,45,64,50,35,56,52,72,68,56,35,50,57,45,52,74,38,36,86,79,49,42,27,37,47,44,80,48,60,95,45,54,46,34,35,30,66,53,45,42,54,18,63,17,41,28,77,82,72,55,73,71,67,73,64,55,82,75,85,86,75,85,74,65,68,90,77,54,68,76,58,47,51,55,68,75,36,82,95,34,56,92,47,60,66,75,56,44,59,51,66,83,63,18,44,23,46,56,54,20,49,50,42,28,53,64,25,26,74,80,48,93,41,31,28,24,37,27,52,43,50,56,59,62,77,24,43,35,48,56,39,40,55,89,75,74,77,59,83,79,78,68,29,36,28,32,29,26,44,50,32,33,32,61,49,83,40,92,98,54,74,61,47,38,27,35,32,32,41,44,50,71,22,47,87,40,38,60,63,12,24,51,31,34,45,46,95,70,47,48,52,44,39,73,74,47,69,48,72,75,83,73,80,86,79,87,80,78,79,81,129

Organism: Homarus americanus (NCBI:txid6706)

InterPro domains:
  IPR000668 Peptidase C1A, papain C-terminal [PF00112] (140-186)
  IPR000668 Peptidase C1A, papain C-terminal [PF00112] (188-270)
  IPR000668 Peptidase C1A, papain C-terminal [SM00645] (140-273)
  IPR001212 Somatomedin B domain [PS50958] (3-55)
  IPR013128 Peptidase C1A [PTHR12411] (191-265)
  IPR025660 Cysteine peptidase, histidine active site [PS00639] (215-225)
  IPR025661 Cysteine peptidase, asparagine active site [PS00640] (237-256)
  IPR038765 Papain-like cysteine peptidase superfamily [SSF54001] (86-272)

Sequence (283 aa):
MGKPEECCEKRLDDCSVPIYDTLCYCDEFCITDIDQPKNDDCCPDFREVCLGEKPSKDDPGPKCAEGQLLCEEDECMVEEKEIRTVNQRPLHYGWRASNYSNFWGRKAKDGLMLRTGSFIPEELSMKMNPIALRPDVSQIPSRFDARTKREWLGRVSDVRDQGWCGASWAFSTIGVTQDRLKFITSTAMMEVHKDLFMYKSGIYSYSGVTKGETASHSVRIIGWGEDPLPGSRPVKYWLVANSWGKDWGENGLFKIRRGTNESGIETFVLAVRVRLANYVYGV

pLDDT: mean 78.1, std 16.93, range [35.59, 98.25]

Radius of gyration: 21.73 Å; Cα contacts (8 Å, |Δi|>4): 510; chains: 1; bounding box: 70×55×62 Å

Foldseek 3Di:
DDQDPAFAADDALVQWDDDPPDIAHQYCVVVPPPPDLDPLLHDQCNCCSHVVDDDDPPPPTRPPVVVDQLQPVAAALDDPVLQVVCQVCCLVFFFHFADDSLRGSDHNVLCQPFQAADDDDDPVLLVPDDPDDDDDPVPDDQKDFQCPDPVCPPQQDAAAAPRRHNCQVVVQVVSLVSSLVPDWKKKFKFKDDSRLQGTAAGAGADPVSGDDDIHIGIWIFRIKHWDDRVPDDTFIWTKIAGRRALNPHPRRIYTYGPPPCGRVRVSDIDHDHDDDDDDDPDD

Secondary structure (DSSP, 8-state):
-PPPSS-BSS--TT-EEEETTEEEE-BGGGTS-TT-S--TTS-TTHHHHHH-PPPPTT------GGG--TTSSS-BSS-HHHHHHHHH-HHHHSEEE---GGGTT-BHHHIIIII--PPPPPHHHHTPPP------GGGS-S-EEGGG-GGGTTTSPPP-B--SS--HHHHHHHHHHHHTTTS--EEEEEEEPGGGGGEEEEEE---SSS-S--EEEEEEEEEEEEE--TTSPPEEEEEEE-SB-SSSTTTSEEEEETTTTGGGTTTEEE-------------

Mean predicted aligned error: 12.53 Å